Protein AF-A0AA42DK74-F1 (afdb_monomer)

InterPro domains:
  IPR004089 Methyl-accepting chemotaxis protein (MCP) signalling domain [PF00015] (155-282)
  IPR004089 Methyl-accepting chemotaxis protein (MCP) signalling domain [PS50111] (66-302)
  IPR004089 Methyl-accepting chemotaxis protein (MCP) signalling domain [SM00283] (76-347)
  IPR004090 Chemotaxis methyl-accepting receptor [PR00260] (174-201)
  IPR004090 Chemotaxis methyl-accepting receptor [PR00260] (203-232)

Mean predicted aligned error: 13.77 Å

Organism: NCBI:txid3018743

Nearest PDB structures (foldseek):
  3ja6-assembly1_I  TM=7.693E-01  e=5.655E-10  Escherichia coli
  3zx6-assembly1_A  TM=5.497E-01  e=1.677E-07  Archaeoglobus fulgidus DSM 4304
  3zx6-assembly1_B  TM=5.515E-01  e=3.569E-07  Archaeoglobus fulgidus DSM 4304
  8c5v-assembly1_I  TM=4.473E-01  e=2.856E-05  Escherichia coli
  5xg2-assembly1_A  TM=4.839E-01  e=1.869E-03  Pyrococcus yayanosii CH1

pLDDT: mean 86.92, std 12.54, range [35.31, 97.0]

Foldseek 3Di:
DVPVVVVVVLVVCVVVVVPVVSVVVVVVVVVVVCVDPVNVVVVVVVVVVVVVLVVLVVVLVVLVVVLVVLVVVLVVLVVVLVVLVVVLVVLVVVLVVLVVVLVVLVVVLVVLVVVLVVLVVVLVVLVVVLVVVVVVLVVVVVVLVVLLVVLVVLLVVLVVVLVVLVVVLVVLVVVLVVLVVQLVVLVVQLVVLVVVPPVSVVSNVVSVVSNVVSVVSNVVSVVVVVVSVVSNVVSVVSNVVSVVVNVVSVVVVVVSVVVVVVSVVSVVVSVVSVVVSVVVVVVSVVSVVVSVVSVVVSVVSVVVSVVSVVVSVVSVVVSVVSVVVSVVSVVVSVVSVVVVVVVVVVVVVVVVVD

Secondary structure (DSSP, 8-state):
-HHHHHHHHHHHHHHTT-HHHHHHHHHHHHHHHHTSHHHHHHHHHHHHHHHHHHHHHHHHHHHHHHHHHHHHHHHHHHHHHHHHHHHHHHHHHHHHHHHHHHHHHHHHHHHHHHHHHHHHHHHHHHHHHHHHHHHHHHHHHHHHHHHHHHHHHHHHHHHHHHHHHHHHHHHHHHHHHHHHHHHHHHHHHHHHHHHTGGGGHHHHHHHHHHHHHHHHHHHHHHHHHHHHHHHHHHHHHHHHHHHHHHHHHHHHHHHHHHHHHHHHHHHHHHHHHHHHHHHHHHHHHHHHHHHHHHHHHHHHHHHHHHHHHHHHHHHHHHHHHHHHHHHHHHHHHHHHHHHHHHHHHHHHHHHH--

Structure (mmCIF, N/CA/C/O backbone):
data_AF-A0AA42DK74-F1
#
_entry.id   AF-A0AA42DK74-F1
#
loop_
_atom_site.group_PDB
_atom_site.id
_atom_site.type_symbol
_atom_site.label_atom_id
_atom_site.label_alt_id
_atom_site.label_comp_id
_atom_site.label_asym_id
_atom_site.label_entity_id
_atom_site.label_seq_id
_atom_site.pdbx_PDB_ins_code
_atom_site.Cartn_x
_atom_site.Cartn_y
_atom_site.Cartn_z
_atom_site.occupancy
_atom_site.B_iso_or_equiv
_atom_site.auth_seq_id
_atom_site.auth_comp_id
_atom_site.auth_asym_id
_atom_site.auth_atom_id
_atom_site.pdbx_PDB_model_num
ATOM 1 N N . MET A 1 1 ? 92.065 -1.470 -96.047 1.00 44.97 1 MET A N 1
ATOM 2 C CA . MET A 1 1 ? 92.710 -1.805 -97.341 1.00 44.97 1 MET A CA 1
ATOM 3 C C . MET A 1 1 ? 91.750 -1.861 -98.539 1.00 44.97 1 MET A C 1
ATOM 5 O O . MET A 1 1 ? 92.234 -1.744 -99.653 1.00 44.97 1 MET A O 1
ATOM 9 N N . PHE A 1 2 ? 90.422 -1.939 -98.350 1.00 40.66 2 PHE A N 1
ATOM 10 C CA . PHE A 1 2 ? 89.433 -1.972 -99.447 1.00 40.66 2 PHE A CA 1
ATOM 11 C C . PHE A 1 2 ? 89.139 -0.615 -100.138 1.00 40.66 2 PHE A C 1
ATOM 13 O O . PHE A 1 2 ? 88.798 -0.609 -101.313 1.00 40.66 2 PHE A O 1
ATOM 20 N N . ARG A 1 3 ? 89.325 0.545 -99.482 1.00 43.19 3 ARG A N 1
ATOM 21 C CA . ARG A 1 3 ? 89.060 1.868 -100.106 1.00 43.19 3 ARG A CA 1
ATOM 22 C C . ARG A 1 3 ? 90.020 2.219 -101.255 1.00 43.19 3 ARG A C 1
ATOM 24 O O . ARG A 1 3 ? 89.571 2.488 -102.357 1.00 43.19 3 ARG A O 1
ATOM 31 N N . LYS A 1 4 ? 91.338 2.078 -101.050 1.00 50.59 4 LYS A N 1
ATOM 32 C CA . LYS A 1 4 ? 92.351 2.484 -102.048 1.00 50.59 4 LYS A CA 1
ATOM 33 C C . LYS A 1 4 ? 92.317 1.700 -103.368 1.00 50.59 4 LYS A C 1
ATOM 35 O O . LYS A 1 4 ? 92.710 2.254 -104.382 1.00 50.59 4 LYS A O 1
ATOM 40 N N . LYS A 1 5 ? 91.882 0.432 -103.375 1.00 52.25 5 LYS A N 1
ATOM 41 C CA . LYS A 1 5 ? 91.759 -0.350 -104.622 1.00 52.25 5 LYS A CA 1
ATOM 42 C C . LYS A 1 5 ? 90.554 0.110 -105.450 1.00 52.25 5 LYS A C 1
ATOM 44 O O . LYS A 1 5 ? 90.677 0.288 -106.653 1.00 52.25 5 LYS A O 1
ATOM 49 N N . THR A 1 6 ? 89.446 0.393 -104.769 1.00 55.34 6 THR A N 1
ATOM 50 C CA . THR A 1 6 ? 88.195 0.860 -105.380 1.00 55.34 6 THR A CA 1
ATOM 51 C C . THR A 1 6 ? 88.341 2.265 -105.971 1.00 55.34 6 THR A C 1
ATOM 53 O O . THR A 1 6 ? 87.884 2.506 -107.081 1.00 55.34 6 THR A O 1
ATOM 56 N N . ASP A 1 7 ? 89.049 3.168 -105.283 1.00 55.94 7 ASP A N 1
ATOM 57 C CA . ASP A 1 7 ? 89.249 4.547 -105.755 1.00 55.94 7 ASP A CA 1
ATOM 58 C C . ASP A 1 7 ? 90.153 4.619 -107.005 1.00 55.94 7 ASP A C 1
ATOM 60 O O . ASP A 1 7 ? 89.942 5.456 -107.880 1.00 55.94 7 ASP A O 1
ATOM 64 N N . VAL A 1 8 ? 91.143 3.724 -107.129 1.00 59.38 8 VAL A N 1
ATOM 65 C CA . VAL A 1 8 ? 92.059 3.674 -108.289 1.00 59.38 8 VAL A CA 1
ATOM 66 C C . VAL A 1 8 ? 91.370 3.104 -109.532 1.00 59.38 8 VAL A C 1
ATOM 68 O O . VAL A 1 8 ? 91.584 3.599 -110.635 1.00 59.38 8 VAL A O 1
ATOM 71 N N . GLU A 1 9 ? 90.518 2.097 -109.364 1.00 60.12 9 GLU A N 1
ATOM 72 C CA . GLU A 1 9 ? 89.739 1.490 -110.451 1.00 60.12 9 GLU A CA 1
ATOM 73 C C . GLU A 1 9 ? 88.636 2.444 -110.949 1.00 60.12 9 GLU A C 1
ATOM 75 O O . GLU A 1 9 ? 88.413 2.581 -112.151 1.00 60.12 9 GLU A O 1
ATOM 80 N N . MET A 1 10 ? 88.050 3.213 -110.025 1.00 57.62 10 MET A N 1
ATOM 81 C CA . MET A 1 10 ? 87.086 4.280 -110.298 1.00 57.62 10 MET A CA 1
ATOM 82 C C . MET A 1 10 ? 87.718 5.468 -111.050 1.00 57.62 10 MET A C 1
ATOM 84 O O . MET A 1 10 ? 87.148 5.955 -112.024 1.00 57.62 10 MET A O 1
ATOM 88 N N . MET A 1 11 ? 88.930 5.888 -110.665 1.00 59.31 11 MET A N 1
ATOM 89 C CA . MET A 1 11 ? 89.706 6.920 -111.374 1.00 59.31 11 MET A CA 1
ATOM 90 C C . MET A 1 11 ? 90.127 6.484 -112.788 1.00 59.31 11 MET A C 1
ATOM 92 O O . MET A 1 11 ? 90.174 7.313 -113.695 1.00 59.31 11 MET A O 1
ATOM 96 N N . LYS A 1 12 ? 90.419 5.193 -112.997 1.00 60.94 12 LYS A N 1
ATOM 97 C CA . LYS A 1 12 ? 90.856 4.664 -114.298 1.00 60.94 12 LYS A CA 1
ATOM 98 C C . LYS A 1 12 ? 89.716 4.631 -115.328 1.00 60.94 12 LYS A C 1
ATOM 100 O O . LYS A 1 12 ? 89.907 5.110 -116.441 1.00 60.94 12 LYS A O 1
ATOM 105 N N . LYS A 1 13 ? 88.514 4.195 -114.927 1.00 55.84 13 LYS A N 1
ATOM 106 C CA . LYS A 1 13 ? 87.296 4.256 -115.765 1.00 55.84 13 LYS A CA 1
ATOM 107 C C . LYS A 1 13 ? 86.881 5.699 -116.115 1.00 55.84 13 LYS A C 1
ATOM 109 O O . LYS A 1 13 ? 86.394 5.958 -117.211 1.00 55.84 13 LYS A O 1
ATOM 114 N N . LEU A 1 14 ? 87.136 6.664 -115.222 1.00 57.38 14 LEU A N 1
ATOM 115 C CA . LEU A 1 14 ? 86.927 8.101 -115.472 1.00 57.38 14 LEU A CA 1
ATOM 116 C C . LEU A 1 14 ? 87.871 8.667 -116.553 1.00 57.38 14 LEU A C 1
ATOM 118 O O . LEU A 1 14 ? 87.465 9.539 -117.318 1.00 57.38 14 LEU A O 1
ATOM 122 N N . ALA A 1 15 ? 89.111 8.168 -116.632 1.00 56.47 15 ALA A N 1
ATOM 123 C CA . ALA A 1 15 ? 90.112 8.601 -117.612 1.00 56.47 15 ALA A CA 1
ATOM 124 C C . ALA A 1 15 ? 89.918 7.981 -119.013 1.00 56.47 15 ALA A C 1
ATOM 126 O O . ALA A 1 15 ? 90.314 8.588 -120.004 1.00 56.47 15 ALA A O 1
ATOM 127 N N . GLU A 1 16 ? 89.286 6.806 -119.107 1.00 56.44 16 GLU A N 1
ATOM 128 C CA . GLU A 1 16 ? 89.006 6.094 -120.369 1.00 56.44 16 GLU A CA 1
ATOM 129 C C . GLU A 1 16 ? 87.673 6.521 -121.028 1.00 56.44 16 GLU A C 1
ATOM 131 O O . GLU A 1 16 ? 87.242 5.931 -122.016 1.00 56.44 16 GLU A O 1
ATOM 136 N N . GLY A 1 17 ? 87.018 7.574 -120.519 1.00 57.22 17 GLY A N 1
ATOM 137 C C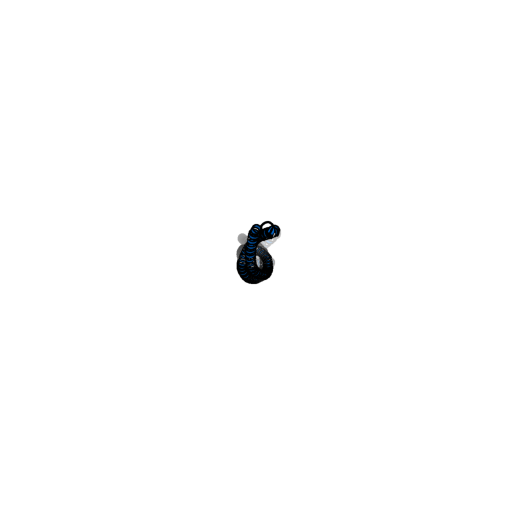A . GLY A 1 17 ? 85.763 8.104 -121.071 1.00 57.22 17 GLY A CA 1
ATOM 138 C C . GLY A 1 17 ? 84.510 7.307 -120.687 1.00 57.22 17 GLY A C 1
ATOM 139 O O . GLY A 1 17 ? 83.416 7.653 -121.122 1.00 57.22 17 GLY A O 1
ATOM 140 N N . GLN A 1 18 ? 84.634 6.296 -119.820 1.00 63.81 18 GLN A N 1
ATOM 141 C CA . GLN A 1 18 ? 83.539 5.442 -119.338 1.00 63.81 18 GLN A CA 1
ATOM 142 C C . GLN A 1 18 ? 82.755 6.089 -118.181 1.00 63.81 18 GLN A C 1
ATOM 144 O O . GLN A 1 18 ? 82.373 5.432 -117.210 1.00 63.81 18 GLN A O 1
ATOM 149 N N . LEU A 1 19 ? 82.525 7.404 -118.256 1.00 62.53 19 LEU A N 1
ATOM 150 C CA . LEU A 1 19 ? 81.810 8.148 -117.216 1.00 62.53 19 LEU A CA 1
ATOM 151 C C . LEU A 1 19 ? 80.372 7.630 -117.057 1.00 62.53 19 LEU A C 1
ATOM 153 O O . LEU A 1 19 ? 79.891 7.503 -115.935 1.00 62.53 19 LEU A O 1
ATOM 157 N N . GLU A 1 20 ? 79.714 7.280 -118.163 1.00 65.94 20 GLU A N 1
ATOM 158 C CA . GLU A 1 20 ? 78.365 6.703 -118.155 1.00 65.94 20 GLU A CA 1
ATOM 159 C C . GLU A 1 20 ? 78.330 5.330 -117.477 1.00 65.94 20 GLU A C 1
ATOM 161 O O . GLU A 1 20 ? 77.455 5.090 -116.652 1.00 65.94 20 GLU A O 1
ATOM 166 N N . GLU A 1 21 ? 79.321 4.472 -117.722 1.00 66.62 21 GLU A N 1
ATOM 167 C CA . GLU A 1 21 ? 79.403 3.131 -117.128 1.00 66.62 21 GLU A CA 1
ATOM 168 C C . GLU A 1 21 ? 79.680 3.193 -115.616 1.00 66.62 21 GLU A C 1
ATOM 170 O O . GLU A 1 21 ? 79.105 2.440 -114.831 1.00 66.62 21 GLU A O 1
ATOM 175 N N . LEU A 1 22 ? 80.501 4.153 -115.176 1.00 67.25 22 LEU A N 1
ATOM 176 C CA . LEU A 1 22 ? 80.778 4.388 -113.759 1.00 67.25 22 LEU A CA 1
ATOM 177 C C . LEU A 1 22 ? 79.590 5.038 -113.027 1.00 67.25 22 LEU A C 1
ATOM 179 O O . LEU A 1 22 ? 79.312 4.703 -111.873 1.00 67.25 22 LEU A O 1
ATOM 183 N N . ILE A 1 23 ? 78.874 5.955 -113.689 1.00 67.50 23 ILE A N 1
ATOM 184 C CA . ILE A 1 23 ? 77.609 6.508 -113.185 1.00 67.50 23 ILE A CA 1
ATOM 185 C C . ILE A 1 23 ? 76.576 5.388 -113.061 1.00 67.50 23 ILE A C 1
ATOM 187 O O . ILE A 1 23 ? 75.880 5.333 -112.050 1.00 67.50 23 ILE A O 1
ATOM 191 N N . GLN A 1 24 ? 76.514 4.477 -114.031 1.00 69.75 24 GLN A N 1
ATOM 192 C CA . GLN A 1 24 ? 75.595 3.346 -114.031 1.00 69.75 24 GLN A CA 1
ATOM 193 C C . GLN A 1 24 ? 75.934 2.336 -112.925 1.00 69.75 24 GLN A C 1
ATOM 195 O O . GLN A 1 24 ? 75.041 1.973 -112.167 1.00 69.75 24 GLN A O 1
ATOM 200 N N . GLU A 1 25 ? 77.209 1.990 -112.709 1.00 68.62 25 GLU A N 1
ATOM 201 C CA . GLU A 1 25 ? 77.644 1.159 -111.570 1.00 68.62 25 GLU A CA 1
ATOM 202 C C . GLU A 1 25 ? 77.371 1.833 -110.215 1.00 68.62 25 GLU A C 1
ATOM 204 O O . GLU A 1 25 ? 76.935 1.181 -109.266 1.00 68.62 25 GLU A O 1
ATOM 209 N N . LEU A 1 26 ? 77.603 3.144 -110.087 1.00 65.62 26 LEU A N 1
ATOM 210 C CA . LEU A 1 26 ? 77.278 3.886 -108.865 1.00 65.62 26 LEU A CA 1
ATOM 211 C C . LEU A 1 26 ? 75.765 3.974 -108.637 1.00 65.62 26 LEU A C 1
ATOM 213 O O . LEU A 1 26 ? 75.321 3.876 -107.491 1.00 65.62 26 LEU A O 1
ATOM 217 N N . GLN A 1 27 ? 74.972 4.134 -109.696 1.00 65.56 27 GLN A N 1
ATOM 218 C CA . GLN A 1 27 ? 73.511 4.113 -109.640 1.00 65.56 27 GLN A CA 1
ATOM 219 C C . GLN A 1 27 ? 72.984 2.720 -109.292 1.00 65.56 27 GLN A C 1
ATOM 221 O O . GLN A 1 27 ? 72.086 2.623 -108.458 1.00 65.56 27 GLN A O 1
ATOM 226 N N . GLU A 1 28 ? 73.569 1.652 -109.835 1.00 66.12 28 GLU A N 1
ATOM 227 C CA . GLU A 1 28 ? 73.247 0.263 -109.501 1.00 66.12 28 GLU A CA 1
ATOM 228 C C . GLU A 1 28 ? 73.635 -0.078 -108.068 1.00 66.12 28 GLU A C 1
ATOM 230 O O . GLU A 1 28 ? 72.833 -0.664 -107.347 1.00 66.12 28 GLU A O 1
ATOM 235 N N . LYS A 1 29 ? 74.813 0.349 -107.606 1.00 65.75 29 LYS A N 1
ATOM 236 C CA . LYS A 1 29 ? 75.275 0.124 -106.232 1.00 65.75 29 LYS A CA 1
ATOM 237 C C . LYS A 1 29 ? 74.463 0.932 -105.226 1.00 65.75 29 LYS A C 1
ATOM 239 O O . LYS A 1 29 ? 74.121 0.410 -104.172 1.00 65.75 29 LYS A O 1
ATOM 244 N N . LYS A 1 30 ? 74.086 2.171 -105.564 1.00 63.69 30 LYS A N 1
ATOM 245 C CA . LYS A 1 30 ? 73.114 2.976 -104.810 1.00 63.69 30 LYS A CA 1
ATOM 246 C C . LYS A 1 30 ? 71.745 2.291 -104.787 1.00 63.69 30 LYS A C 1
ATOM 248 O O . LYS A 1 30 ? 71.157 2.189 -103.720 1.00 63.69 30 LYS A O 1
ATOM 253 N N . SER A 1 31 ? 71.272 1.776 -105.922 1.00 61.88 31 SER A N 1
ATOM 254 C CA . SER A 1 31 ? 70.032 0.994 -106.053 1.00 61.88 31 SER A CA 1
ATOM 255 C C . SER A 1 31 ? 70.063 -0.289 -105.213 1.00 61.88 31 SER A C 1
ATOM 257 O O . SER A 1 31 ? 69.099 -0.570 -104.513 1.00 61.88 31 SER A O 1
ATOM 259 N N . MET A 1 32 ? 71.173 -1.033 -105.211 1.00 63.94 32 MET A N 1
ATOM 260 C CA . MET A 1 32 ? 71.375 -2.224 -104.381 1.00 63.94 32 MET A CA 1
ATOM 261 C C . MET A 1 32 ? 71.452 -1.884 -102.894 1.00 63.94 32 MET A C 1
ATOM 263 O O . MET A 1 32 ? 70.893 -2.617 -102.092 1.00 63.94 32 MET A O 1
ATOM 267 N N . LEU A 1 33 ? 72.098 -0.774 -102.517 1.00 60.69 33 LEU A N 1
ATOM 268 C CA . LEU A 1 33 ? 72.123 -0.310 -101.127 1.00 60.69 33 LEU A CA 1
ATOM 269 C C . LEU A 1 33 ? 70.726 0.123 -100.660 1.00 60.69 33 LEU A C 1
ATOM 271 O O . LEU A 1 33 ? 70.345 -0.151 -99.535 1.00 60.69 33 LEU A O 1
ATOM 275 N N . LEU A 1 34 ? 69.952 0.779 -101.529 1.00 59.56 34 LEU A N 1
ATOM 276 C CA . LEU A 1 34 ? 68.556 1.153 -101.271 1.00 59.56 34 LEU A CA 1
ATOM 277 C C . LEU A 1 34 ? 67.606 -0.055 -101.224 1.00 59.56 34 LEU A C 1
ATOM 279 O O . LEU A 1 34 ? 66.545 0.056 -100.622 1.00 59.56 34 LEU A O 1
ATOM 283 N N . LYS A 1 35 ? 67.988 -1.180 -101.842 1.00 60.47 35 LYS A N 1
ATOM 284 C CA . LYS A 1 35 ? 67.276 -2.468 -101.829 1.00 60.47 35 LYS A CA 1
ATOM 285 C C . LYS A 1 35 ? 67.878 -3.483 -100.848 1.00 60.47 35 LYS A C 1
ATOM 287 O O . LYS A 1 35 ? 67.484 -4.646 -100.883 1.00 60.47 35 LYS A O 1
ATOM 292 N N . SER A 1 36 ? 68.866 -3.107 -100.029 1.00 61.91 36 SER A N 1
ATOM 293 C CA . SER A 1 36 ? 69.424 -4.048 -99.060 1.00 61.91 36 SER A CA 1
ATOM 294 C C . SER A 1 36 ? 68.401 -4.297 -97.959 1.00 61.91 36 SER A C 1
ATOM 296 O O . SER A 1 36 ? 67.743 -3.365 -97.499 1.00 61.91 36 SER A O 1
ATOM 298 N N . GLU A 1 37 ? 68.301 -5.549 -97.520 1.00 65.44 37 GLU A N 1
ATOM 299 C CA . GLU A 1 37 ? 67.405 -6.008 -96.446 1.00 65.44 37 GLU A CA 1
ATOM 300 C C . GLU A 1 37 ? 67.482 -5.088 -95.210 1.00 65.44 37 GLU A C 1
ATOM 302 O O . GLU A 1 37 ? 66.470 -4.674 -94.653 1.00 65.44 37 GLU A O 1
ATOM 307 N N . THR A 1 38 ? 68.685 -4.598 -94.899 1.00 65.31 38 THR A N 1
ATOM 308 C CA . THR A 1 38 ? 68.943 -3.636 -93.820 1.00 65.31 38 THR A CA 1
ATOM 309 C C . THR A 1 38 ? 68.274 -2.262 -93.991 1.00 65.31 38 THR A C 1
ATOM 311 O O . THR A 1 38 ? 67.934 -1.629 -92.995 1.00 65.31 38 THR A O 1
ATOM 314 N N . VAL A 1 39 ? 68.073 -1.750 -95.212 1.00 71.50 39 VAL A N 1
ATOM 315 C CA . VAL A 1 39 ? 67.404 -0.453 -95.445 1.00 71.50 39 VAL A CA 1
ATOM 316 C C . VAL A 1 39 ? 65.884 -0.595 -95.377 1.00 71.50 39 VAL A C 1
ATOM 318 O O . VAL A 1 39 ? 65.222 0.291 -94.829 1.00 71.50 39 VAL A O 1
ATOM 321 N N . GLU A 1 40 ? 65.326 -1.706 -95.862 1.00 71.12 40 GLU A N 1
ATOM 322 C CA . GLU A 1 40 ? 63.900 -2.018 -95.693 1.00 71.12 40 GLU A CA 1
ATOM 323 C C . GLU A 1 40 ? 63.540 -2.240 -94.215 1.00 71.12 40 GLU A C 1
ATOM 325 O O . GLU A 1 40 ? 62.531 -1.707 -93.744 1.00 71.12 40 GLU A O 1
ATOM 330 N N . GLU A 1 41 ? 64.401 -2.915 -93.447 1.00 73.38 41 GLU A N 1
ATOM 331 C CA . GLU A 1 41 ? 64.285 -3.032 -91.987 1.00 73.38 41 GLU A CA 1
ATOM 332 C C . GLU A 1 41 ? 64.344 -1.667 -91.284 1.00 73.38 41 GLU A C 1
ATOM 334 O O . GLU A 1 41 ? 63.535 -1.388 -90.402 1.00 73.38 41 GLU A O 1
ATOM 339 N N . ILE A 1 42 ? 65.237 -0.760 -91.695 1.00 73.69 42 ILE A N 1
ATOM 340 C CA . ILE A 1 42 ? 65.307 0.597 -91.123 1.00 73.69 42 ILE A CA 1
ATOM 341 C C . ILE A 1 42 ? 64.050 1.415 -91.456 1.00 73.69 42 ILE A C 1
ATOM 343 O O . ILE A 1 42 ? 63.566 2.179 -90.617 1.00 73.69 42 ILE A O 1
ATOM 347 N N . LEU A 1 43 ? 63.507 1.289 -92.670 1.00 72.19 43 LEU A N 1
ATOM 348 C CA . LEU A 1 43 ? 62.288 1.995 -93.077 1.00 72.19 43 LEU A CA 1
ATOM 349 C C . LEU A 1 43 ? 61.042 1.452 -92.366 1.00 72.19 43 LEU A C 1
ATOM 351 O O . LEU A 1 43 ? 60.193 2.250 -91.957 1.00 72.19 43 LEU A O 1
ATOM 355 N N . SER A 1 44 ? 60.944 0.134 -92.177 1.00 77.00 44 SER A N 1
ATOM 356 C CA . SER A 1 44 ? 59.858 -0.485 -91.411 1.00 77.00 44 SER A CA 1
ATOM 357 C C . SER A 1 44 ? 59.954 -0.134 -89.924 1.00 77.00 44 SER A C 1
ATOM 359 O O . SER A 1 44 ? 58.960 0.305 -89.344 1.00 77.00 44 SER A O 1
ATOM 361 N N . LEU A 1 45 ? 61.156 -0.174 -89.338 1.00 78.88 45 LEU A N 1
ATOM 362 C CA . LEU A 1 45 ? 61.418 0.266 -87.966 1.00 78.88 45 LEU A CA 1
ATOM 363 C C . LEU A 1 45 ? 61.058 1.743 -87.779 1.00 78.88 45 LEU A C 1
ATOM 365 O O . LEU A 1 45 ? 60.399 2.113 -86.814 1.00 78.88 45 LEU A O 1
ATOM 369 N N . LYS A 1 46 ? 61.424 2.602 -88.734 1.00 76.06 46 LYS A N 1
ATOM 370 C CA . LYS A 1 46 ? 61.049 4.020 -88.736 1.00 76.06 46 LYS A CA 1
ATOM 371 C C . LYS A 1 46 ? 59.530 4.196 -88.743 1.00 76.06 46 LYS A C 1
ATOM 373 O O . LYS A 1 46 ? 59.028 5.018 -87.981 1.00 76.06 46 LYS A O 1
ATOM 378 N N . LYS A 1 47 ? 58.802 3.455 -89.587 1.00 77.75 47 LYS A N 1
ATOM 379 C CA . LYS A 1 47 ? 57.333 3.500 -89.635 1.00 77.75 47 LYS A CA 1
ATOM 380 C C . LYS A 1 47 ? 56.724 3.079 -88.292 1.00 77.75 47 LYS A C 1
ATOM 382 O O . LYS A 1 47 ? 55.915 3.827 -87.753 1.00 77.75 47 LYS A O 1
ATOM 387 N N . ALA A 1 48 ? 57.192 1.969 -87.722 1.00 79.25 48 ALA A N 1
ATOM 388 C CA . ALA A 1 48 ? 56.761 1.488 -86.410 1.00 79.25 48 ALA A CA 1
ATOM 389 C C . ALA A 1 48 ? 57.055 2.501 -85.287 1.00 79.25 48 ALA A C 1
ATOM 391 O O . ALA A 1 48 ? 56.225 2.706 -84.408 1.00 79.25 48 ALA A O 1
ATOM 392 N N . VAL A 1 49 ? 58.198 3.196 -85.337 1.00 77.88 49 VAL A N 1
ATOM 393 C CA . VAL A 1 49 ? 58.526 4.275 -84.391 1.00 77.88 49 VAL A CA 1
ATOM 394 C C . VAL A 1 49 ? 57.575 5.463 -84.548 1.00 77.88 49 VAL A C 1
ATOM 396 O O . VAL A 1 49 ? 57.136 6.004 -83.541 1.00 77.88 49 VAL A O 1
ATOM 399 N N . TYR A 1 50 ? 57.219 5.876 -85.769 1.00 72.19 50 TYR A N 1
ATOM 400 C CA . TYR A 1 50 ? 56.245 6.961 -85.959 1.00 72.19 50 TYR A CA 1
ATOM 401 C C . TYR A 1 50 ? 54.853 6.592 -85.440 1.00 72.19 50 TYR A C 1
ATOM 403 O O . TYR A 1 50 ? 54.246 7.405 -84.749 1.00 72.19 50 TYR A O 1
ATOM 411 N N . GLU A 1 51 ? 54.383 5.375 -85.715 1.00 79.25 51 GLU A N 1
ATOM 412 C CA . GLU A 1 51 ? 53.115 4.864 -85.177 1.00 79.25 51 GLU A CA 1
ATOM 413 C C . GLU A 1 51 ? 53.153 4.784 -83.639 1.00 79.25 51 GLU A C 1
ATOM 415 O O . GLU A 1 51 ? 52.208 5.201 -82.973 1.00 79.25 51 GLU A O 1
ATOM 420 N N . ALA A 1 52 ? 54.268 4.341 -83.048 1.00 77.56 52 ALA A N 1
ATOM 421 C CA . ALA A 1 52 ? 54.446 4.313 -81.596 1.00 77.56 52 ALA A CA 1
ATOM 422 C C . ALA A 1 52 ? 54.455 5.719 -80.966 1.00 77.56 52 ALA A C 1
ATOM 424 O O . ALA A 1 52 ? 53.915 5.909 -79.877 1.00 77.56 52 ALA A O 1
ATOM 425 N N . VAL A 1 53 ? 55.044 6.712 -81.641 1.00 77.69 53 VAL A N 1
ATOM 426 C CA . VAL A 1 53 ? 55.053 8.113 -81.185 1.00 77.69 53 VAL A CA 1
ATOM 427 C C . VAL A 1 53 ? 53.652 8.720 -81.213 1.00 77.69 53 VAL A C 1
ATOM 429 O O . VAL A 1 53 ? 53.288 9.411 -80.263 1.00 77.69 53 VAL A O 1
ATOM 432 N N . ASP A 1 54 ? 52.880 8.458 -82.268 1.00 78.56 54 ASP A N 1
ATOM 433 C CA . ASP A 1 54 ? 51.510 8.961 -82.412 1.00 78.56 54 ASP A CA 1
ATOM 434 C C . ASP A 1 54 ? 50.575 8.323 -81.371 1.00 78.56 54 ASP A C 1
ATOM 436 O O . ASP A 1 54 ? 49.920 9.026 -80.598 1.00 78.56 54 ASP A O 1
ATOM 440 N N . ASN A 1 55 ? 50.641 6.993 -81.223 1.00 82.56 55 ASN A N 1
ATOM 441 C CA . ASN A 1 55 ? 49.898 6.263 -80.192 1.00 82.56 55 ASN A CA 1
ATOM 442 C C . ASN A 1 55 ? 50.225 6.760 -78.776 1.00 82.56 55 ASN A C 1
ATOM 444 O O . ASN A 1 55 ? 49.331 6.887 -77.944 1.00 82.56 55 ASN A O 1
ATOM 448 N N . ARG A 1 56 ? 51.488 7.096 -78.487 1.00 83.44 56 ARG A N 1
ATOM 449 C CA . ARG A 1 56 ? 51.895 7.616 -77.174 1.00 83.44 56 ARG A CA 1
ATOM 450 C C . ARG A 1 56 ? 51.210 8.938 -76.822 1.00 83.44 56 ARG A C 1
ATOM 452 O O . ARG A 1 56 ? 50.893 9.143 -75.656 1.00 83.44 56 ARG A O 1
ATOM 459 N N . VAL A 1 57 ? 50.995 9.837 -77.788 1.00 80.75 57 VAL A N 1
ATOM 460 C CA . VAL A 1 57 ? 50.284 11.107 -77.539 1.00 80.75 57 VAL A CA 1
ATOM 461 C C . VAL A 1 57 ? 48.841 10.831 -77.123 1.00 80.75 57 VAL A C 1
ATOM 463 O O . VAL A 1 57 ? 48.378 11.408 -76.142 1.00 80.75 57 VAL A O 1
ATOM 466 N N . SER A 1 58 ? 48.167 9.904 -77.812 1.00 82.50 58 SER A N 1
ATOM 467 C CA . SER A 1 58 ? 46.811 9.477 -77.446 1.00 82.50 58 SER A CA 1
ATOM 468 C C . SER A 1 58 ? 46.771 8.871 -76.040 1.00 82.50 58 SER A C 1
ATOM 470 O O . SER A 1 58 ? 45.982 9.309 -75.207 1.00 82.50 58 SER A O 1
ATOM 472 N N . VAL A 1 59 ? 47.673 7.928 -75.737 1.00 85.50 59 VAL A N 1
ATOM 473 C CA . VAL A 1 59 ? 47.745 7.284 -74.412 1.00 85.50 59 VAL A CA 1
ATOM 474 C C . VAL A 1 59 ? 48.062 8.302 -73.313 1.00 85.50 59 VAL A C 1
ATOM 476 O O . VAL A 1 59 ? 47.500 8.218 -72.227 1.00 85.50 59 VAL A O 1
ATOM 479 N N . LYS A 1 60 ? 48.923 9.292 -73.575 1.00 84.94 60 LYS A N 1
ATOM 480 C CA . LYS A 1 60 ? 49.235 10.355 -72.611 1.00 84.94 60 LYS A CA 1
ATOM 481 C C . LYS A 1 60 ? 47.996 11.175 -72.243 1.00 84.94 60 LYS A C 1
ATOM 483 O O . LYS A 1 60 ? 47.760 11.395 -71.061 1.00 84.94 60 LYS A O 1
ATOM 488 N N . LEU A 1 61 ? 47.200 11.590 -73.230 1.00 84.38 61 LEU A N 1
ATOM 489 C CA . LEU A 1 61 ? 45.968 12.349 -72.984 1.00 84.38 61 LEU A CA 1
ATOM 490 C C . LEU A 1 61 ? 44.947 11.532 -72.176 1.00 84.38 61 LEU A C 1
ATOM 492 O O . LEU A 1 61 ? 44.312 12.061 -71.265 1.00 84.38 61 LEU A O 1
ATOM 496 N N . GLU A 1 62 ? 44.815 10.236 -72.473 1.00 87.00 62 GLU A N 1
ATOM 497 C CA . GLU A 1 62 ? 43.956 9.327 -71.703 1.00 87.00 62 GLU A CA 1
ATOM 498 C C . GLU A 1 62 ? 44.457 9.132 -70.262 1.00 87.00 62 GLU A C 1
ATOM 500 O O . GLU A 1 62 ? 43.653 9.132 -69.329 1.00 87.00 62 GLU A O 1
ATOM 505 N N . LEU A 1 63 ? 45.775 9.015 -70.063 1.00 87.25 63 LEU A N 1
ATOM 506 C CA . LEU A 1 63 ? 46.397 8.898 -68.740 1.00 87.25 63 LEU A CA 1
ATOM 507 C C . LEU A 1 63 ? 46.212 10.162 -67.899 1.00 87.25 63 LEU A C 1
ATOM 509 O O . LEU A 1 63 ? 45.864 10.047 -66.729 1.00 87.25 63 LEU A O 1
ATOM 513 N N . GLU A 1 64 ? 46.404 11.349 -68.476 1.00 86.62 64 GLU A N 1
ATOM 514 C CA . GLU A 1 64 ? 46.198 12.629 -67.782 1.00 86.62 64 GLU A CA 1
ATOM 515 C C . GLU A 1 64 ? 44.736 12.793 -67.339 1.00 86.62 64 GLU A C 1
ATOM 517 O O . GLU A 1 64 ? 44.465 13.187 -66.202 1.00 86.62 64 GLU A O 1
ATOM 522 N N . ALA A 1 65 ? 43.785 12.421 -68.203 1.00 88.00 65 ALA A N 1
ATOM 523 C CA . ALA A 1 65 ? 42.366 12.428 -67.860 1.00 88.00 65 ALA A CA 1
ATOM 524 C C . ALA A 1 65 ? 42.042 11.441 -66.724 1.00 88.00 65 ALA A C 1
ATOM 526 O O . ALA A 1 65 ? 41.279 11.769 -65.811 1.00 88.00 65 ALA A O 1
ATOM 527 N N . LEU A 1 66 ? 42.628 10.239 -66.755 1.00 88.31 66 LEU A N 1
ATOM 528 C CA . LEU A 1 66 ? 42.429 9.224 -65.721 1.00 88.31 66 LEU A CA 1
ATOM 529 C C . LEU A 1 66 ? 43.083 9.618 -64.386 1.00 88.31 66 LEU A C 1
ATOM 531 O O . LEU A 1 66 ? 42.473 9.421 -63.337 1.00 88.31 66 LEU A O 1
ATOM 535 N N . GLU A 1 67 ? 44.276 10.218 -64.416 1.00 87.81 67 GLU A N 1
ATOM 536 C CA . GLU A 1 67 ? 44.981 10.740 -63.239 1.00 87.81 67 GLU A CA 1
ATOM 537 C C . GLU A 1 67 ? 44.159 11.834 -62.548 1.00 87.81 67 GLU A C 1
ATOM 539 O O . GLU A 1 67 ? 43.960 11.788 -61.330 1.00 87.81 67 GLU A O 1
ATOM 544 N N . GLN A 1 68 ? 43.631 12.788 -63.323 1.00 88.56 68 GLN A N 1
ATOM 545 C CA . GLN A 1 68 ? 42.773 13.846 -62.796 1.00 88.56 68 GLN A CA 1
ATOM 546 C C . GLN A 1 68 ? 41.494 13.268 -62.182 1.00 88.56 68 GLN A C 1
ATOM 548 O O . GLN A 1 68 ? 41.094 13.679 -61.090 1.00 88.56 68 GLN A O 1
ATOM 553 N N . LYS A 1 69 ? 40.872 12.297 -62.863 1.00 90.50 69 LYS A N 1
ATOM 554 C CA . LYS A 1 69 ? 39.662 11.634 -62.375 1.00 90.50 69 LYS A CA 1
ATOM 555 C C . LYS A 1 69 ? 39.911 10.906 -61.053 1.00 90.50 69 LYS A C 1
ATOM 557 O O . LYS A 1 69 ? 39.175 11.134 -60.103 1.00 90.50 69 LYS A O 1
ATOM 562 N N . ILE A 1 70 ? 40.977 10.110 -60.956 1.00 90.81 70 ILE A N 1
ATOM 563 C CA . ILE A 1 70 ? 41.340 9.393 -59.722 1.00 90.81 70 ILE A CA 1
ATOM 564 C C . ILE A 1 70 ? 41.656 10.363 -58.587 1.00 90.81 70 ILE A C 1
ATOM 566 O O . ILE A 1 70 ? 41.232 10.131 -57.460 1.00 90.81 70 ILE A O 1
ATOM 570 N N . GLY A 1 71 ? 42.359 11.463 -58.870 1.00 89.19 71 GLY A N 1
ATOM 571 C CA . GLY A 1 71 ? 42.607 12.501 -57.872 1.00 89.19 71 GLY A CA 1
ATOM 572 C C . GLY A 1 71 ? 41.309 13.094 -57.315 1.00 89.19 71 GLY A C 1
ATOM 573 O O . GLY A 1 71 ? 41.167 13.211 -56.100 1.00 89.19 71 GLY A O 1
ATOM 574 N N . SER A 1 72 ? 40.350 13.414 -58.191 1.00 92.12 72 SER A N 1
ATOM 575 C CA . SER A 1 72 ? 39.024 13.904 -57.792 1.00 92.12 72 SER A CA 1
ATOM 576 C C . SER A 1 72 ? 38.274 12.868 -56.951 1.00 92.12 72 SER A C 1
ATOM 578 O O . SER A 1 72 ? 37.885 13.166 -55.821 1.00 92.12 72 SER A O 1
ATOM 580 N N . ASP A 1 73 ? 38.156 11.636 -57.453 1.00 91.81 73 ASP A N 1
ATOM 581 C CA . ASP A 1 73 ? 37.447 10.542 -56.783 1.00 91.81 73 ASP A CA 1
ATOM 582 C C . ASP A 1 73 ? 38.046 10.264 -55.388 1.00 91.81 73 ASP A C 1
ATOM 584 O O . ASP A 1 73 ? 37.314 10.108 -54.412 1.00 91.81 73 ASP A O 1
ATOM 588 N N . LEU A 1 74 ? 39.379 10.281 -55.247 1.00 92.56 74 LEU A N 1
ATOM 589 C CA . LEU A 1 74 ? 40.057 10.117 -53.955 1.00 92.56 74 LEU A CA 1
ATOM 590 C C . LEU A 1 74 ? 39.734 11.236 -52.967 1.00 92.56 74 LEU A C 1
ATOM 592 O O . LEU A 1 74 ? 39.507 10.960 -51.788 1.00 92.56 74 LEU A O 1
ATOM 596 N N . THR A 1 75 ? 39.710 12.493 -53.421 1.00 91.06 75 THR A N 1
ATOM 597 C CA . THR A 1 75 ? 39.360 13.617 -52.540 1.00 91.06 75 THR A CA 1
ATOM 598 C C . THR A 1 75 ? 37.914 13.534 -52.057 1.00 91.06 75 THR A C 1
ATOM 600 O O . THR A 1 75 ? 37.659 13.765 -50.872 1.00 91.06 75 THR A O 1
ATOM 603 N N . GLU A 1 76 ? 36.987 13.132 -52.929 1.00 92.81 76 GLU A N 1
ATOM 604 C CA . GLU A 1 76 ? 35.581 12.927 -52.572 1.00 92.81 76 GLU A CA 1
ATOM 605 C C . GLU A 1 76 ? 35.410 11.763 -51.587 1.00 92.81 76 GLU A C 1
ATOM 607 O O . GLU A 1 76 ? 34.766 11.928 -50.546 1.00 92.81 76 GLU A O 1
ATOM 612 N N . ILE A 1 77 ? 36.039 10.612 -51.855 1.00 92.75 77 ILE A N 1
ATOM 613 C CA . ILE A 1 77 ? 36.002 9.441 -50.965 1.00 92.75 77 ILE A CA 1
ATOM 614 C C . ILE A 1 77 ? 36.589 9.789 -49.592 1.00 92.75 77 ILE A C 1
ATOM 616 O O . ILE A 1 77 ? 36.006 9.430 -48.569 1.00 92.75 77 ILE A O 1
ATOM 620 N N . ASN A 1 78 ? 37.709 10.514 -49.546 1.00 91.81 78 ASN A N 1
ATOM 621 C CA . ASN A 1 78 ? 38.345 10.899 -48.290 1.00 91.81 78 ASN A CA 1
ATOM 622 C C . ASN A 1 78 ? 37.473 11.863 -47.469 1.00 91.81 78 ASN A C 1
ATOM 624 O O . ASN A 1 78 ? 37.344 11.695 -46.258 1.00 91.81 78 ASN A O 1
ATOM 628 N N . SER A 1 79 ? 36.814 12.830 -48.117 1.00 92.81 79 SER A N 1
ATOM 629 C CA . SER A 1 79 ? 35.841 13.696 -47.436 1.00 92.81 79 SER A CA 1
ATOM 630 C C . SER A 1 79 ? 34.668 12.885 -46.879 1.00 92.81 79 SER A C 1
ATOM 632 O O . SER A 1 79 ? 34.299 13.049 -45.718 1.00 92.81 79 SER A O 1
ATOM 634 N N . CYS A 1 80 ? 34.113 11.970 -47.680 1.00 92.19 80 CYS A N 1
ATOM 635 C CA . CYS A 1 80 ? 33.011 11.108 -47.258 1.00 92.19 80 CYS A CA 1
ATOM 636 C C . CYS A 1 80 ? 33.409 10.194 -46.086 1.00 92.19 80 CYS A C 1
ATOM 638 O O . CYS A 1 80 ? 32.607 9.961 -45.182 1.00 92.19 80 CYS A O 1
ATOM 640 N N . MET A 1 81 ? 34.657 9.714 -46.061 1.00 93.31 81 MET A N 1
ATOM 641 C CA . MET A 1 81 ? 35.180 8.928 -44.948 1.00 93.31 81 MET A CA 1
ATOM 642 C C . MET A 1 81 ? 35.196 9.722 -43.647 1.00 93.31 81 MET A C 1
ATOM 644 O O . MET A 1 81 ? 34.733 9.200 -42.636 1.00 93.31 81 MET A O 1
ATOM 648 N N . ILE A 1 82 ? 35.730 10.945 -43.656 1.00 91.56 82 ILE A N 1
ATOM 649 C CA . ILE A 1 82 ? 35.810 11.777 -42.448 1.00 91.56 82 ILE A CA 1
ATOM 650 C C . ILE A 1 82 ? 34.403 11.987 -41.871 1.00 91.56 82 ILE A C 1
ATOM 652 O O . ILE A 1 82 ? 34.184 11.797 -40.671 1.00 91.56 82 ILE A O 1
ATOM 656 N N . ASP A 1 83 ? 33.428 12.283 -42.735 1.00 92.44 83 ASP A N 1
ATOM 657 C CA . ASP A 1 83 ? 32.025 12.428 -42.339 1.00 92.44 83 ASP A CA 1
ATOM 658 C C . ASP A 1 83 ? 31.446 11.125 -41.762 1.00 92.44 83 ASP A C 1
ATOM 660 O O . ASP A 1 83 ? 30.714 11.145 -40.765 1.00 92.44 83 ASP A O 1
ATOM 664 N N . LEU A 1 84 ? 31.764 9.979 -42.374 1.00 91.94 84 LEU A N 1
ATOM 665 C CA . LEU A 1 84 ? 31.304 8.664 -41.927 1.00 91.94 84 LEU A CA 1
ATOM 666 C C . LEU A 1 84 ? 31.918 8.275 -40.576 1.00 91.94 84 LEU A C 1
ATOM 668 O O . LEU A 1 84 ? 31.205 7.765 -39.713 1.00 91.94 84 LEU A O 1
ATOM 672 N N . GLU A 1 85 ? 33.205 8.549 -40.359 1.00 91.50 85 GLU A N 1
ATOM 673 C CA . GLU A 1 85 ? 33.896 8.331 -39.085 1.00 91.50 85 GLU A CA 1
ATOM 674 C C . GLU A 1 85 ? 33.295 9.172 -37.966 1.00 91.50 85 GLU A C 1
ATOM 676 O O . GLU A 1 85 ? 33.012 8.656 -36.881 1.00 91.50 85 GLU A O 1
ATOM 681 N N . GLN A 1 86 ? 33.051 10.455 -38.239 1.00 93.00 86 GLN A N 1
ATOM 682 C CA . GLN A 1 86 ? 32.431 11.353 -37.276 1.00 93.00 86 GLN A CA 1
ATOM 683 C C . GLN A 1 86 ? 31.015 10.885 -36.919 1.00 93.00 86 GLN A C 1
ATOM 685 O O . GLN A 1 86 ? 30.681 10.796 -35.732 1.00 93.00 86 GLN A O 1
ATOM 690 N N . LYS A 1 87 ? 30.195 10.540 -37.922 1.00 91.81 87 LYS A N 1
ATOM 691 C CA . LYS A 1 87 ? 28.838 10.013 -37.703 1.00 91.81 87 LYS A CA 1
ATOM 692 C C . LYS A 1 87 ? 28.861 8.708 -36.918 1.00 91.81 87 LYS A C 1
ATOM 694 O O . LYS A 1 87 ? 28.169 8.614 -35.911 1.00 91.81 87 LYS A O 1
ATOM 699 N N . ASN A 1 88 ? 29.697 7.745 -37.305 1.00 91.12 88 ASN A N 1
ATOM 700 C CA . ASN A 1 88 ? 29.826 6.467 -36.606 1.00 91.12 88 ASN A CA 1
ATOM 701 C C . ASN A 1 88 ? 30.287 6.654 -35.150 1.00 91.12 88 ASN A C 1
ATOM 703 O O . ASN A 1 88 ? 29.755 6.024 -34.239 1.00 91.12 88 ASN A O 1
ATOM 707 N N . GLY A 1 89 ? 31.224 7.576 -34.905 1.00 90.88 89 GLY A N 1
ATOM 708 C CA . GLY A 1 89 ? 31.649 7.947 -33.557 1.00 90.88 89 GLY A CA 1
ATOM 709 C C . GLY A 1 89 ? 30.518 8.532 -32.702 1.00 90.88 89 GLY A C 1
ATOM 710 O O . GLY A 1 89 ? 30.429 8.202 -31.518 1.00 90.88 89 GLY A O 1
ATOM 711 N N . SER A 1 90 ? 29.642 9.364 -33.282 1.00 92.56 90 SER A N 1
ATOM 712 C CA . SER A 1 90 ? 28.432 9.860 -32.602 1.00 92.56 90 SER A CA 1
ATOM 713 C C . SER A 1 90 ? 27.457 8.724 -32.307 1.00 92.56 90 SER A C 1
ATOM 715 O O . SER A 1 90 ? 27.051 8.551 -31.161 1.00 92.56 90 SER A O 1
ATOM 717 N N . THR A 1 91 ? 27.167 7.884 -33.303 1.00 90.12 91 THR A N 1
ATOM 718 C CA . THR A 1 91 ? 26.268 6.734 -33.160 1.00 90.12 91 THR A CA 1
ATOM 719 C C . THR A 1 91 ? 26.741 5.777 -32.062 1.00 90.12 91 THR A C 1
ATOM 721 O O . THR A 1 91 ? 25.947 5.372 -31.222 1.00 90.12 91 THR A O 1
ATOM 724 N N . ILE A 1 92 ? 28.039 5.466 -31.976 1.00 90.44 92 ILE A N 1
ATOM 725 C CA . ILE A 1 92 ? 28.584 4.615 -30.901 1.00 90.44 92 ILE A CA 1
ATOM 726 C C . ILE A 1 92 ?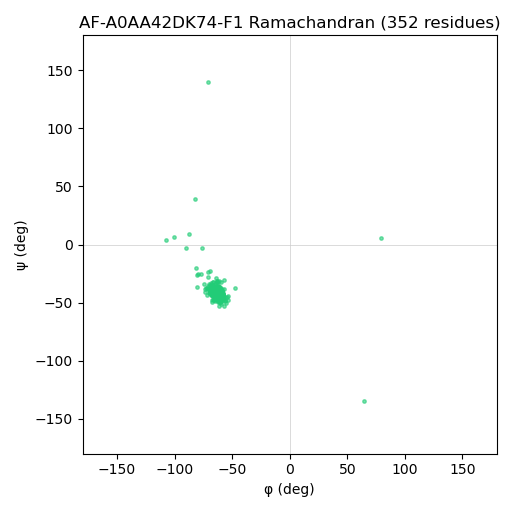 28.388 5.248 -29.515 1.00 90.44 92 ILE A C 1
ATOM 728 O O . ILE A 1 92 ? 28.112 4.534 -28.548 1.00 90.44 92 ILE A O 1
ATOM 732 N N . LYS A 1 93 ? 28.527 6.574 -29.391 1.00 92.06 93 LYS A N 1
ATOM 733 C CA . LYS A 1 93 ? 28.258 7.272 -28.125 1.00 92.06 93 LYS A CA 1
ATOM 734 C C . LYS A 1 93 ? 26.778 7.197 -27.756 1.00 92.06 93 LYS A C 1
ATOM 736 O O . LYS A 1 93 ? 26.479 6.863 -26.615 1.00 92.06 93 LYS A O 1
ATOM 741 N N . GLU A 1 94 ? 25.886 7.439 -28.713 1.00 90.25 94 GLU A N 1
ATOM 742 C CA . GLU A 1 94 ? 24.433 7.345 -28.526 1.00 90.25 94 GLU A CA 1
ATOM 743 C C . GLU A 1 94 ? 24.006 5.936 -28.087 1.00 90.25 94 GLU A C 1
ATOM 745 O O . GLU A 1 94 ? 23.243 5.795 -27.131 1.00 90.25 94 GLU A O 1
ATOM 750 N N . ILE A 1 95 ? 24.574 4.888 -28.698 1.00 90.88 95 ILE A N 1
ATOM 751 C CA . ILE A 1 95 ? 24.348 3.489 -28.298 1.00 90.88 95 ILE A CA 1
ATOM 752 C C . ILE A 1 95 ? 24.745 3.259 -26.840 1.00 90.88 95 ILE A C 1
ATOM 754 O O . ILE A 1 95 ? 23.996 2.624 -26.102 1.00 90.88 95 ILE A O 1
ATOM 758 N N . ARG A 1 96 ? 25.909 3.763 -26.404 1.00 90.31 96 ARG A N 1
ATOM 759 C CA . ARG A 1 96 ? 26.350 3.614 -25.007 1.00 90.31 96 ARG A CA 1
ATOM 760 C C . ARG A 1 96 ? 25.404 4.322 -24.049 1.00 90.31 96 ARG A C 1
ATOM 762 O O . ARG A 1 96 ? 24.945 3.699 -23.104 1.00 90.31 96 ARG A O 1
ATOM 769 N N . THR A 1 97 ? 25.045 5.573 -24.335 1.00 91.31 97 THR A N 1
ATOM 770 C CA . THR A 1 97 ? 24.097 6.312 -23.490 1.00 91.31 97 THR A CA 1
ATOM 771 C C . THR A 1 97 ? 22.728 5.638 -23.430 1.00 91.31 97 THR A C 1
ATOM 773 O O . THR A 1 97 ? 22.104 5.608 -22.374 1.00 91.31 97 THR A O 1
ATOM 776 N N . PHE A 1 98 ? 22.270 5.060 -24.544 1.00 90.69 98 PHE A N 1
ATOM 777 C CA . PHE A 1 98 ? 21.016 4.319 -24.588 1.00 90.69 98 PHE A CA 1
ATOM 778 C C . PHE A 1 98 ? 21.104 3.014 -23.790 1.00 90.69 98 PHE A C 1
ATOM 780 O O . PHE A 1 98 ? 20.184 2.700 -23.043 1.00 90.69 98 PHE A O 1
ATOM 787 N N . LYS A 1 99 ? 22.226 2.290 -23.888 1.00 91.56 99 LYS A N 1
ATOM 788 C CA . LYS A 1 99 ? 22.487 1.084 -23.097 1.00 91.56 99 LYS A CA 1
ATOM 789 C C . LYS A 1 99 ? 22.496 1.378 -21.595 1.00 91.56 99 LYS A C 1
ATOM 791 O O . LYS A 1 99 ? 21.830 0.666 -20.852 1.00 91.56 99 LYS A O 1
ATOM 796 N N . ASP A 1 100 ? 23.196 2.424 -21.164 1.00 91.62 100 ASP A N 1
ATOM 797 C CA . ASP A 1 100 ? 23.254 2.811 -19.750 1.00 91.62 100 ASP A CA 1
ATOM 798 C C . ASP A 1 100 ? 21.850 3.187 -19.231 1.00 91.62 100 ASP A C 1
ATOM 800 O O . ASP A 1 100 ? 21.443 2.775 -18.144 1.00 91.62 100 ASP A O 1
ATOM 804 N N . GLY A 1 101 ? 21.066 3.914 -20.039 1.00 88.75 101 GLY A N 1
ATOM 805 C CA . GLY A 1 101 ? 19.667 4.225 -19.734 1.00 88.75 101 GLY A CA 1
ATOM 806 C C . GLY A 1 101 ? 18.769 2.985 -19.667 1.00 88.75 101 GLY A C 1
ATOM 807 O O . GLY A 1 101 ? 17.929 2.890 -18.776 1.00 88.75 101 GLY A O 1
ATOM 808 N N . TYR A 1 102 ? 18.966 2.020 -20.569 1.00 89.12 102 TYR A N 1
ATOM 809 C CA . TYR A 1 102 ? 18.270 0.731 -20.567 1.00 89.12 102 TYR A CA 1
ATOM 810 C C . TYR A 1 102 ? 18.580 -0.089 -19.304 1.00 89.12 102 TYR A C 1
ATOM 812 O O . TYR A 1 102 ? 17.659 -0.621 -18.688 1.00 89.12 102 TYR A O 1
ATOM 820 N N . GLU A 1 103 ? 19.845 -0.166 -18.883 1.00 91.25 103 GLU A N 1
ATOM 821 C CA . GLU A 1 103 ? 20.236 -0.882 -17.661 1.00 91.25 103 GLU A CA 1
ATOM 822 C C . GLU A 1 103 ? 19.614 -0.243 -16.411 1.00 91.25 103 GLU A C 1
ATOM 824 O O . GLU A 1 103 ? 19.051 -0.951 -15.576 1.00 91.25 103 GLU A O 1
ATOM 829 N N . ALA A 1 104 ? 19.621 1.091 -16.316 1.00 91.75 104 ALA A N 1
ATOM 830 C CA . ALA A 1 104 ? 18.945 1.805 -15.231 1.00 91.75 104 ALA A CA 1
ATOM 831 C C . ALA A 1 104 ? 17.423 1.572 -15.241 1.00 91.75 104 ALA A C 1
ATOM 833 O O . ALA A 1 104 ? 16.804 1.397 -14.193 1.00 91.75 104 ALA A O 1
ATOM 834 N N . PHE A 1 105 ? 16.812 1.544 -16.426 1.00 89.88 105 PHE A N 1
ATOM 835 C CA . PHE A 1 105 ? 15.385 1.276 -16.577 1.00 89.88 105 PHE A CA 1
ATOM 836 C C . PHE A 1 105 ? 15.010 -0.146 -16.138 1.00 89.88 105 PHE A C 1
ATOM 838 O O . PHE A 1 105 ? 13.983 -0.336 -15.491 1.00 89.88 105 PHE A O 1
ATOM 845 N N . LYS A 1 106 ? 15.866 -1.130 -16.428 1.00 91.50 106 LYS A N 1
ATOM 846 C CA . LYS A 1 106 ? 15.701 -2.519 -15.988 1.00 91.50 106 LYS A CA 1
ATOM 847 C C . LYS A 1 106 ? 15.802 -2.675 -14.468 1.00 91.50 106 LYS A C 1
ATOM 849 O O . LYS A 1 106 ? 15.033 -3.443 -13.896 1.00 91.50 106 LYS A O 1
ATOM 854 N N . GLU A 1 107 ? 16.709 -1.952 -13.811 1.00 93.81 107 GLU A N 1
ATOM 855 C CA . GLU A 1 107 ? 16.775 -1.964 -12.341 1.00 93.81 107 GLU A CA 1
ATOM 856 C C . GLU A 1 107 ? 15.534 -1.299 -11.727 1.00 93.81 107 GLU A C 1
ATOM 858 O O . GLU A 1 107 ? 14.938 -1.856 -10.810 1.00 93.81 107 GLU A O 1
ATOM 863 N N . ASN A 1 108 ? 15.063 -0.181 -12.294 1.00 92.19 108 ASN A N 1
ATOM 864 C CA . ASN A 1 108 ? 13.824 0.457 -11.839 1.00 92.19 108 ASN A CA 1
ATOM 865 C C . ASN A 1 108 ? 12.606 -0.480 -11.942 1.00 92.19 108 ASN A C 1
ATOM 867 O O . ASN A 1 108 ? 11.758 -0.474 -11.055 1.00 92.19 108 ASN A O 1
ATOM 871 N N . ASP A 1 109 ? 12.492 -1.281 -13.006 1.00 92.69 109 ASP A N 1
ATOM 872 C CA . ASP A 1 109 ? 11.408 -2.267 -13.147 1.00 92.69 109 ASP A CA 1
ATOM 873 C C . ASP A 1 109 ? 11.434 -3.325 -12.033 1.00 92.69 109 ASP A C 1
ATOM 875 O O . ASP A 1 109 ? 10.399 -3.649 -11.442 1.00 92.69 109 ASP A O 1
ATOM 879 N N . LYS A 1 110 ? 12.629 -3.803 -11.680 1.00 93.62 110 LYS A N 1
ATOM 880 C CA . LYS A 1 110 ? 12.822 -4.713 -10.549 1.00 93.62 110 LYS A CA 1
ATOM 881 C C . LYS A 1 110 ? 12.410 -4.061 -9.224 1.00 93.62 110 LYS A C 1
ATOM 883 O O . LYS A 1 110 ? 11.658 -4.676 -8.468 1.00 93.62 110 LYS A O 1
ATOM 888 N N . ASP A 1 111 ? 12.822 -2.821 -8.972 1.00 95.31 111 ASP A N 1
ATOM 889 C CA . ASP A 1 111 ? 12.441 -2.084 -7.759 1.00 95.31 111 ASP A CA 1
ATOM 890 C C . ASP A 1 111 ? 10.916 -1.901 -7.664 1.00 95.31 111 ASP A C 1
ATOM 892 O O . ASP A 1 111 ? 10.318 -2.085 -6.600 1.00 95.31 111 ASP A O 1
ATOM 896 N N . ILE A 1 112 ? 10.251 -1.590 -8.784 1.00 94.44 112 ILE A N 1
ATOM 897 C CA . ILE A 1 112 ? 8.788 -1.466 -8.831 1.00 94.44 112 ILE A CA 1
ATOM 898 C C . ILE A 1 112 ? 8.122 -2.803 -8.476 1.00 94.44 112 ILE A C 1
ATOM 900 O O . ILE A 1 112 ? 7.152 -2.813 -7.713 1.00 94.44 112 ILE A O 1
ATOM 904 N N . LYS A 1 113 ? 8.637 -3.932 -8.978 1.00 93.94 113 LYS A N 1
ATOM 905 C CA . LYS A 1 113 ? 8.122 -5.272 -8.647 1.00 93.94 113 LYS A CA 1
ATOM 906 C C . LYS A 1 113 ? 8.237 -5.579 -7.152 1.00 93.94 113 LYS A C 1
ATOM 908 O O . LYS A 1 113 ? 7.261 -6.035 -6.557 1.00 93.94 113 LYS A O 1
ATOM 913 N N . GLU A 1 114 ? 9.369 -5.262 -6.524 1.00 96.06 114 GLU A N 1
ATOM 914 C CA . GLU A 1 114 ? 9.557 -5.445 -5.075 1.00 96.06 114 GLU A CA 1
ATOM 915 C C . GLU A 1 114 ? 8.591 -4.571 -4.254 1.00 96.06 114 GLU A C 1
ATOM 917 O O . GLU A 1 114 ? 7.971 -5.031 -3.286 1.00 96.06 114 GLU A O 1
ATOM 922 N N . VAL A 1 115 ? 8.399 -3.311 -4.663 1.00 95.25 115 VAL A N 1
ATOM 923 C CA . VAL A 1 115 ? 7.431 -2.403 -4.029 1.00 95.25 115 VAL A CA 1
ATOM 924 C C . VAL A 1 115 ? 6.002 -2.932 -4.170 1.00 95.25 115 VAL A C 1
ATOM 926 O O . VAL A 1 115 ? 5.243 -2.883 -3.198 1.00 95.25 115 VAL A O 1
ATOM 929 N N . LEU A 1 116 ? 5.631 -3.474 -5.334 1.00 94.81 116 LEU A N 1
ATOM 930 C CA . LEU A 1 116 ? 4.308 -4.060 -5.562 1.00 94.81 116 LEU A CA 1
ATOM 931 C C . LEU A 1 116 ? 4.049 -5.292 -4.694 1.00 94.81 116 LEU A C 1
ATOM 933 O O . LEU A 1 116 ? 2.948 -5.451 -4.156 1.00 94.81 116 LEU A O 1
ATOM 937 N N . GLU A 1 117 ? 5.041 -6.159 -4.526 1.00 94.44 117 GLU A N 1
ATOM 938 C CA . GLU A 1 117 ? 4.919 -7.334 -3.664 1.00 94.44 117 GLU A CA 1
ATOM 939 C C . GLU A 1 117 ? 4.736 -6.920 -2.194 1.00 94.44 117 GLU A C 1
ATOM 941 O O . GLU A 1 117 ? 3.810 -7.379 -1.515 1.00 94.44 117 GLU A O 1
ATOM 946 N N . SER A 1 118 ? 5.539 -5.958 -1.728 1.00 95.69 118 SER A N 1
ATOM 947 C CA . SER A 1 118 ? 5.416 -5.377 -0.386 1.00 95.69 118 SER A CA 1
ATOM 948 C C . SER A 1 118 ? 4.053 -4.712 -0.163 1.00 95.69 118 SER A C 1
ATOM 950 O O . SER A 1 118 ? 3.412 -4.924 0.871 1.00 95.69 118 SER A O 1
ATOM 952 N N . ALA A 1 119 ? 3.573 -3.934 -1.138 1.00 95.19 119 ALA A N 1
ATOM 953 C CA . ALA A 1 119 ? 2.267 -3.286 -1.081 1.00 95.19 119 ALA A CA 1
ATOM 954 C C . ALA A 1 119 ? 1.128 -4.314 -1.032 1.00 95.19 119 ALA A C 1
ATOM 956 O O . ALA A 1 119 ? 0.238 -4.194 -0.191 1.00 95.19 119 ALA A O 1
ATOM 957 N N . SER A 1 120 ? 1.194 -5.367 -1.851 1.00 94.88 120 SER A N 1
ATOM 958 C CA . SER A 1 120 ? 0.204 -6.453 -1.859 1.00 94.88 120 SER A CA 1
ATOM 959 C C . SER A 1 120 ? 0.125 -7.161 -0.504 1.00 94.88 120 SER A C 1
ATOM 961 O O . SER A 1 120 ? -0.964 -7.381 0.026 1.00 94.88 120 SER A O 1
ATOM 963 N N . SER A 1 121 ? 1.278 -7.458 0.103 1.00 96.25 121 SER A N 1
ATOM 964 C CA . SER A 1 121 ? 1.351 -8.061 1.439 1.00 96.25 121 SER A CA 1
ATOM 965 C C . SER A 1 121 ? 0.733 -7.163 2.521 1.00 96.25 121 SER A C 1
ATOM 967 O O . SER A 1 121 ? -0.069 -7.620 3.345 1.00 96.25 121 SER A O 1
ATOM 969 N N . LYS A 1 122 ? 1.028 -5.856 2.485 1.00 95.81 122 LYS A N 1
ATOM 970 C CA . LYS A 1 122 ? 0.444 -4.877 3.415 1.00 95.81 122 LYS A CA 1
ATOM 971 C C . LYS A 1 122 ? -1.070 -4.763 3.263 1.00 95.81 122 LYS A C 1
ATOM 973 O O . LYS A 1 122 ? -1.763 -4.722 4.272 1.00 95.81 122 LYS A O 1
ATOM 978 N N . ILE A 1 123 ? -1.580 -4.756 2.033 1.00 96.25 123 ILE A N 1
ATOM 979 C CA . ILE A 1 123 ? -3.021 -4.717 1.756 1.00 96.25 123 ILE A CA 1
ATOM 980 C C . ILE A 1 123 ? -3.714 -5.954 2.325 1.00 96.25 123 ILE A C 1
ATOM 982 O O . ILE A 1 123 ? -4.727 -5.812 3.002 1.00 96.25 123 ILE A O 1
ATOM 986 N N . ASN A 1 124 ? -3.154 -7.150 2.120 1.00 94.69 124 ASN A N 1
ATOM 987 C CA . ASN A 1 124 ? -3.714 -8.378 2.691 1.00 94.69 124 ASN A CA 1
ATOM 988 C C . ASN A 1 124 ? -3.746 -8.325 4.225 1.00 94.69 124 ASN A C 1
ATOM 990 O O . ASN A 1 124 ? -4.767 -8.633 4.833 1.00 94.69 124 ASN A O 1
ATOM 994 N N . THR A 1 125 ? -2.668 -7.842 4.847 1.00 97.00 125 THR A N 1
ATOM 995 C CA . THR A 1 125 ? -2.619 -7.644 6.306 1.00 97.00 125 THR A CA 1
ATOM 996 C C . THR A 1 125 ? -3.672 -6.630 6.777 1.00 97.00 125 THR A C 1
ATOM 998 O O . THR A 1 125 ? -4.274 -6.809 7.835 1.00 97.00 125 THR A O 1
ATOM 1001 N N . SER A 1 126 ? -3.908 -5.552 6.020 1.00 96.81 126 SER A N 1
ATOM 1002 C CA . SER A 1 126 ? -4.963 -4.579 6.332 1.00 96.81 126 SER A CA 1
ATOM 1003 C C . SER A 1 126 ? -6.352 -5.206 6.233 1.00 96.81 126 SER A C 1
ATOM 1005 O O . SER A 1 126 ? -7.144 -5.020 7.148 1.00 96.81 126 SER A O 1
ATOM 1007 N N . VAL A 1 127 ? -6.621 -6.010 5.196 1.00 96.56 127 VAL A N 1
ATOM 1008 C CA . VAL A 1 127 ? -7.883 -6.763 5.062 1.00 96.56 127 VAL A CA 1
ATOM 1009 C C . VAL A 1 127 ? -8.122 -7.635 6.296 1.00 96.56 127 VAL A C 1
ATOM 1011 O O . VAL A 1 127 ? -9.193 -7.562 6.896 1.00 96.56 127 VAL A O 1
ATOM 1014 N N . GLU A 1 128 ? -7.124 -8.423 6.706 1.00 96.62 128 GLU A N 1
ATOM 1015 C CA . GLU A 1 128 ? -7.219 -9.294 7.885 1.00 96.62 128 GLU A CA 1
ATOM 1016 C C . GLU A 1 128 ? -7.517 -8.499 9.164 1.00 96.62 128 GLU A C 1
ATOM 1018 O O . GLU A 1 128 ? -8.404 -8.869 9.935 1.00 96.62 128 GLU A O 1
ATOM 1023 N N . LYS A 1 129 ? -6.824 -7.373 9.374 1.00 96.12 129 LYS A N 1
ATOM 1024 C CA . LYS A 1 129 ? -7.056 -6.497 10.532 1.00 96.12 129 LYS A CA 1
ATOM 1025 C C . LYS A 1 129 ? -8.447 -5.877 10.527 1.00 96.12 129 LYS A C 1
ATOM 1027 O O . LYS A 1 129 ? -9.069 -5.806 11.581 1.00 96.12 129 LYS A O 1
ATOM 1032 N N . THR A 1 130 ? -8.943 -5.439 9.374 1.00 96.69 130 THR A N 1
ATOM 1033 C CA . THR A 1 130 ? -10.275 -4.836 9.260 1.00 96.69 130 THR A CA 1
ATOM 1034 C C . THR A 1 130 ? -11.373 -5.856 9.563 1.00 96.69 130 THR A C 1
ATOM 1036 O O . THR A 1 130 ? -12.308 -5.534 10.293 1.00 96.69 130 THR A O 1
ATOM 1039 N N . VAL A 1 131 ? -11.234 -7.098 9.083 1.00 95.56 131 VAL A N 1
ATOM 1040 C CA . VAL A 1 131 ? -12.152 -8.199 9.428 1.00 95.56 131 VAL A CA 1
ATOM 1041 C C . VAL A 1 131 ? -12.092 -8.510 10.925 1.00 95.56 131 VAL A C 1
ATOM 1043 O O . VAL A 1 131 ? -13.127 -8.589 11.580 1.00 95.56 131 VAL A O 1
ATOM 1046 N N . HIS A 1 132 ? -10.891 -8.613 11.496 1.00 95.81 132 HIS A N 1
ATOM 1047 C CA . HIS A 1 132 ? -10.739 -8.875 12.926 1.00 95.81 132 HIS A CA 1
ATOM 1048 C C . HIS A 1 132 ? -11.329 -7.755 13.802 1.00 95.81 132 HIS A C 1
ATOM 1050 O O . HIS A 1 132 ? -11.989 -8.025 14.804 1.00 95.81 132 HIS A O 1
ATOM 1056 N N . ASN A 1 133 ? -11.139 -6.490 13.418 1.00 95.25 133 ASN A N 1
ATOM 1057 C CA . ASN A 1 133 ? -11.720 -5.351 14.127 1.00 95.25 133 ASN A CA 1
ATOM 1058 C C . ASN A 1 133 ? -13.255 -5.379 14.088 1.00 95.25 133 ASN A C 1
ATOM 1060 O O . ASN A 1 133 ? -13.895 -5.054 15.085 1.00 95.25 133 ASN A O 1
ATOM 1064 N N . GLU A 1 134 ? -13.851 -5.795 12.969 1.00 95.00 134 GLU A N 1
ATOM 1065 C CA . GLU A 1 134 ? -15.303 -5.953 12.843 1.00 95.00 134 GLU A CA 1
ATOM 1066 C C . GLU A 1 134 ? -15.839 -7.036 13.797 1.00 95.00 134 GLU A C 1
ATOM 1068 O O . GLU A 1 134 ? -16.834 -6.819 14.490 1.00 95.00 134 GLU A O 1
ATOM 1073 N N . GLU A 1 135 ? -15.150 -8.176 13.906 1.00 95.88 135 GLU A N 1
ATOM 1074 C CA . GLU A 1 135 ? -15.485 -9.236 14.870 1.00 95.88 135 GLU A CA 1
ATOM 1075 C C . GLU A 1 135 ? -15.377 -8.759 16.328 1.00 95.88 135 GLU A C 1
ATOM 1077 O O . GLU A 1 135 ? -16.268 -9.024 17.145 1.00 95.88 135 GLU A O 1
ATOM 1082 N N . LEU A 1 136 ? -14.312 -8.019 16.659 1.00 96.31 136 LEU A N 1
ATOM 1083 C CA . LEU A 1 136 ? -14.119 -7.447 17.993 1.00 96.31 136 LEU A CA 1
ATOM 1084 C C . LEU A 1 136 ? -15.232 -6.460 18.350 1.00 96.31 136 LEU A C 1
ATOM 1086 O O . LEU A 1 136 ? -15.784 -6.543 19.445 1.00 96.31 136 LEU A O 1
ATOM 1090 N N . ILE A 1 137 ? -15.609 -5.563 17.436 1.00 95.94 137 ILE A N 1
ATOM 1091 C CA . ILE A 1 137 ? -16.702 -4.611 17.674 1.00 95.94 137 ILE A CA 1
ATOM 1092 C C . ILE A 1 137 ? -18.023 -5.338 17.914 1.00 95.94 137 ILE A C 1
ATOM 1094 O O . ILE A 1 137 ? -18.730 -5.004 18.864 1.00 95.94 137 ILE A O 1
ATOM 1098 N N . ASN A 1 138 ? -18.345 -6.354 17.110 1.00 93.44 138 ASN A N 1
ATOM 1099 C CA . ASN A 1 138 ? -19.563 -7.146 17.299 1.00 93.44 138 ASN A CA 1
ATOM 1100 C C . ASN A 1 138 ? -19.591 -7.845 18.670 1.00 93.44 138 ASN A C 1
ATOM 1102 O O . ASN A 1 138 ? -20.638 -7.914 19.322 1.00 93.44 138 ASN A O 1
ATOM 1106 N N . THR A 1 139 ? -18.433 -8.312 19.139 1.00 96.44 139 THR A N 1
ATOM 1107 C CA . THR A 1 139 ? -18.290 -8.896 20.479 1.00 96.44 139 THR A CA 1
ATOM 1108 C C . THR A 1 139 ? -18.534 -7.845 21.565 1.00 96.44 139 THR A C 1
ATOM 1110 O O . THR A 1 139 ? -19.360 -8.060 22.449 1.00 96.44 139 THR A O 1
ATOM 1113 N N . ILE A 1 140 ? -17.912 -6.665 21.458 1.00 96.00 140 ILE A N 1
ATOM 1114 C CA . ILE A 1 140 ? -18.085 -5.577 22.435 1.00 96.00 140 ILE A CA 1
ATOM 1115 C C . ILE A 1 140 ? -19.541 -5.081 22.467 1.00 96.00 140 ILE A C 1
ATOM 1117 O O . ILE A 1 140 ? -20.067 -4.802 23.544 1.00 96.00 140 ILE A O 1
ATOM 1121 N N . LEU A 1 141 ? -20.217 -4.990 21.317 1.00 94.19 141 LEU A N 1
ATOM 1122 C CA . LEU A 1 141 ? -21.640 -4.630 21.255 1.00 94.19 141 LEU A CA 1
ATOM 1123 C C . LEU A 1 141 ? -22.513 -5.636 22.019 1.00 94.19 141 LEU A C 1
ATOM 1125 O O . LEU A 1 141 ? -23.426 -5.235 22.742 1.00 94.19 141 LEU A O 1
ATOM 1129 N N . THR A 1 142 ? -22.195 -6.928 21.912 1.00 95.56 142 THR A N 1
ATOM 1130 C CA . THR A 1 142 ? -22.882 -7.991 22.661 1.00 95.56 142 THR A CA 1
ATOM 1131 C C . THR A 1 142 ? -22.642 -7.854 24.169 1.00 95.56 142 THR A C 1
ATOM 1133 O O . THR A 1 142 ? -23.591 -7.904 24.955 1.00 95.56 142 THR A O 1
ATOM 1136 N N . ASP A 1 143 ? -21.397 -7.605 24.582 1.00 95.94 143 ASP A N 1
ATOM 1137 C CA . ASP A 1 143 ? -21.045 -7.407 25.994 1.00 95.94 143 ASP A CA 1
ATOM 1138 C C . ASP A 1 143 ? -21.744 -6.178 26.586 1.00 95.94 143 ASP A C 1
ATOM 1140 O O . ASP A 1 143 ? -22.273 -6.220 27.697 1.00 95.94 143 ASP A O 1
ATOM 1144 N N . ILE A 1 144 ? -21.812 -5.081 25.831 1.00 95.31 144 ILE A N 1
ATOM 1145 C CA . ILE A 1 144 ? -22.529 -3.870 26.234 1.00 95.31 144 ILE A CA 1
ATOM 1146 C C . ILE A 1 144 ? -24.015 -4.136 26.443 1.00 95.31 144 ILE A C 1
ATOM 1148 O O . ILE A 1 144 ? -24.588 -3.649 27.425 1.00 95.31 144 ILE A O 1
ATOM 1152 N N . GLN A 1 145 ? -24.638 -4.913 25.558 1.00 93.50 145 GLN A N 1
ATOM 1153 C CA . GLN A 1 145 ? -26.035 -5.287 25.716 1.00 93.50 145 GLN A CA 1
ATOM 1154 C C . GLN A 1 145 ? -26.246 -6.070 27.022 1.00 93.50 145 GLN A C 1
ATOM 1156 O O . GLN A 1 145 ? -27.152 -5.740 27.790 1.00 93.50 145 GLN A O 1
ATOM 1161 N N . ALA A 1 146 ? -25.358 -7.014 27.341 1.00 96.06 146 ALA A N 1
ATOM 1162 C CA . ALA A 1 146 ? -25.408 -7.747 28.605 1.00 96.06 146 ALA A CA 1
ATOM 1163 C C . ALA A 1 146 ? -25.208 -6.830 29.829 1.00 96.06 146 ALA A C 1
ATOM 1165 O O . ALA A 1 146 ? -25.921 -6.950 30.828 1.00 96.06 146 ALA A O 1
ATOM 1166 N N . ILE A 1 147 ? -24.276 -5.870 29.767 1.00 95.94 147 ILE A N 1
ATOM 1167 C CA . ILE A 1 147 ? -24.062 -4.895 30.852 1.00 95.94 147 ILE A CA 1
ATOM 1168 C C . ILE A 1 147 ? -25.305 -4.011 31.037 1.00 95.94 147 ILE A C 1
ATOM 1170 O O . ILE A 1 147 ? -25.689 -3.719 32.175 1.00 95.94 147 ILE A O 1
ATOM 1174 N N . ARG A 1 148 ? -25.968 -3.603 29.950 1.00 94.44 148 ARG A N 1
ATOM 1175 C CA . ARG A 1 148 ? -27.215 -2.824 30.001 1.00 94.44 148 ARG A CA 1
ATOM 1176 C C . ARG A 1 148 ? -28.335 -3.598 30.689 1.00 94.44 148 ARG A C 1
ATOM 1178 O O . ARG A 1 148 ? -28.996 -3.044 31.569 1.00 94.44 148 ARG A O 1
ATOM 1185 N N . GLU A 1 149 ? -28.526 -4.862 30.326 1.00 95.31 149 GLU A N 1
ATOM 1186 C CA . GLU A 1 149 ? -29.523 -5.739 30.949 1.00 95.31 149 GLU A CA 1
ATOM 1187 C C . GLU A 1 149 ? -29.242 -5.920 32.449 1.00 95.31 149 GLU A C 1
ATOM 1189 O O . GLU A 1 149 ? -30.129 -5.699 33.278 1.00 95.31 149 GLU A O 1
ATOM 1194 N N . ASN A 1 150 ? -27.987 -6.194 32.819 1.00 96.12 150 ASN A N 1
ATOM 1195 C CA . ASN A 1 150 ? -27.564 -6.301 34.219 1.00 96.12 150 ASN A CA 1
ATOM 1196 C C . ASN A 1 150 ? -27.768 -4.997 35.007 1.00 96.12 150 ASN A C 1
ATOM 1198 O O . ASN A 1 150 ? -28.208 -5.032 36.156 1.00 96.12 150 ASN A O 1
ATOM 1202 N N . SER A 1 151 ? -27.485 -3.841 34.399 1.00 95.62 151 SER A N 1
ATOM 1203 C CA . SER A 1 151 ? -27.688 -2.526 35.030 1.00 95.62 151 SER A CA 1
ATOM 1204 C C . SER A 1 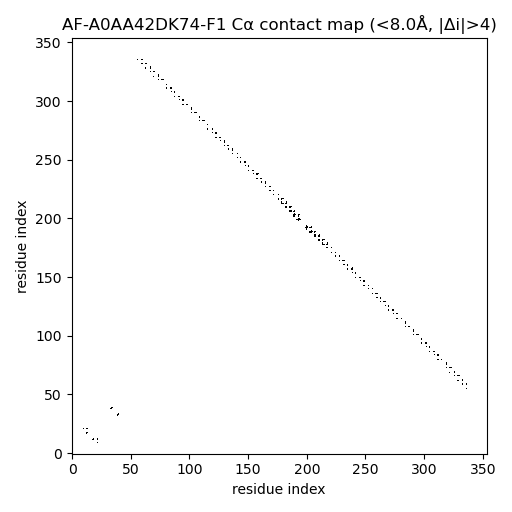151 ? -29.173 -2.259 35.283 1.00 95.62 151 SER A C 1
ATOM 1206 O O . SER A 1 151 ? -29.549 -1.816 36.369 1.00 95.62 151 SER A O 1
ATOM 1208 N N . SER A 1 152 ? -30.030 -2.593 34.313 1.00 94.00 152 SER A N 1
ATOM 1209 C CA . SER A 1 152 ? -31.487 -2.494 34.455 1.00 94.00 152 SER A CA 1
ATOM 1210 C C . SER A 1 152 ? -32.007 -3.403 35.570 1.00 94.00 152 SER A C 1
ATOM 1212 O O . SER A 1 152 ? -32.815 -2.977 36.395 1.00 94.00 152 SER A O 1
ATOM 1214 N N . PHE A 1 153 ? -31.519 -4.643 35.633 1.00 95.88 153 PHE A N 1
ATOM 1215 C CA . PHE A 1 153 ? -31.878 -5.579 36.695 1.00 95.88 153 PHE A CA 1
ATOM 1216 C C . PHE A 1 153 ? -31.429 -5.078 38.076 1.00 95.88 153 PHE A C 1
ATOM 1218 O O . PHE A 1 153 ? -32.204 -5.100 39.033 1.00 95.88 153 PHE A O 1
ATOM 1225 N N . MET A 1 154 ? -30.205 -4.554 38.182 1.00 95.88 154 MET A N 1
ATOM 1226 C CA . MET A 1 154 ? -29.684 -3.978 39.422 1.00 95.88 154 MET A CA 1
ATOM 1227 C C . MET A 1 154 ? -30.518 -2.779 39.885 1.00 95.88 154 MET A C 1
ATOM 1229 O O . MET A 1 154 ? -30.829 -2.679 41.071 1.00 95.88 154 MET A O 1
ATOM 1233 N N . LYS A 1 155 ? -30.948 -1.911 38.960 1.00 94.44 155 LYS A N 1
ATOM 1234 C CA . LYS A 1 155 ? -31.842 -0.791 39.277 1.00 94.44 155 LYS A CA 1
ATOM 1235 C C . LYS A 1 155 ? -33.149 -1.277 39.910 1.00 94.44 155 LYS A C 1
ATOM 1237 O O . LYS A 1 155 ? -33.527 -0.786 40.971 1.00 94.44 155 LYS A O 1
ATOM 1242 N N . GLN A 1 156 ? -33.786 -2.285 39.314 1.00 95.56 156 GLN A N 1
ATOM 1243 C CA . GLN A 1 156 ? -35.025 -2.868 39.837 1.00 95.56 156 GLN A CA 1
ATOM 1244 C C . GLN A 1 156 ? -34.842 -3.477 41.239 1.00 95.56 156 GLN A C 1
ATOM 1246 O O . GLN A 1 156 ? -35.701 -3.309 42.110 1.00 95.56 156 GLN A O 1
ATOM 1251 N N . GLN A 1 157 ? -33.722 -4.165 41.475 1.00 95.62 157 GLN A N 1
ATOM 1252 C CA . GLN A 1 157 ? -33.405 -4.751 42.781 1.00 95.62 157 GLN A CA 1
ATOM 1253 C C . GLN A 1 157 ? -33.191 -3.677 43.853 1.00 95.62 157 GLN A C 1
ATOM 1255 O O . GLN A 1 157 ? -33.699 -3.818 44.964 1.00 95.62 157 GLN A O 1
ATOM 1260 N N . VAL A 1 158 ? -32.494 -2.587 43.519 1.00 95.38 158 VAL A N 1
ATOM 1261 C CA . VAL A 1 158 ? -32.295 -1.451 44.431 1.00 95.38 158 VAL A CA 1
ATOM 1262 C C . VAL A 1 158 ? -33.624 -0.771 44.759 1.00 95.38 158 VAL A C 1
ATOM 1264 O O . VAL A 1 158 ? -33.897 -0.517 45.929 1.00 95.38 158 VAL A O 1
ATOM 1267 N N . ASP A 1 159 ? -34.484 -0.543 43.764 1.00 92.88 159 ASP A N 1
ATOM 1268 C CA . ASP A 1 159 ? -35.798 0.075 43.980 1.00 92.88 159 ASP A CA 1
ATOM 1269 C C . ASP A 1 159 ? -36.682 -0.793 44.901 1.00 92.88 159 ASP A C 1
ATOM 1271 O O . ASP A 1 159 ? -37.275 -0.292 45.859 1.00 92.88 159 ASP A O 1
ATOM 1275 N N . THR A 1 160 ? -36.684 -2.113 44.685 1.00 94.81 160 THR A N 1
ATOM 1276 C CA . THR A 1 160 ? -37.392 -3.084 45.546 1.00 94.81 160 THR A CA 1
ATOM 1277 C C . THR A 1 160 ? -36.826 -3.100 46.972 1.00 94.81 160 THR A C 1
ATOM 1279 O O . THR A 1 160 ? -37.559 -3.220 47.960 1.00 94.81 160 THR A O 1
ATOM 1282 N N . PHE A 1 161 ? -35.506 -2.973 47.108 1.00 93.50 161 PHE A N 1
ATOM 1283 C CA . PHE A 1 161 ? -34.844 -2.956 48.407 1.00 93.50 161 PHE A CA 1
ATOM 1284 C C . PHE A 1 161 ? -35.163 -1.678 49.197 1.00 93.50 161 PHE A C 1
ATOM 1286 O O . PHE A 1 161 ? -35.478 -1.769 50.383 1.00 93.50 161 PHE A O 1
ATOM 1293 N N . ILE A 1 162 ? -35.191 -0.511 48.542 1.00 92.25 162 ILE A N 1
ATOM 1294 C CA . ILE A 1 162 ? -35.623 0.760 49.151 1.00 92.25 162 ILE A CA 1
ATOM 1295 C C . ILE A 1 162 ? -37.065 0.650 49.670 1.00 92.25 162 ILE A C 1
ATOM 1297 O O . ILE A 1 162 ? -37.354 1.047 50.803 1.00 92.25 162 ILE A O 1
ATOM 1301 N N . GLU A 1 163 ? -37.971 0.057 48.888 1.00 93.62 163 GLU A N 1
ATOM 1302 C CA . GLU A 1 163 ? -39.351 -0.185 49.326 1.00 93.62 163 GLU A CA 1
ATOM 1303 C C . GLU A 1 163 ? -39.409 -1.111 50.552 1.00 93.62 163 GLU A C 1
ATOM 1305 O O . GLU A 1 163 ? -40.136 -0.849 51.516 1.00 93.62 163 GLU A O 1
ATOM 1310 N N . THR A 1 164 ? -38.583 -2.158 50.567 1.00 93.44 164 THR A N 1
ATOM 1311 C CA . THR A 1 164 ? -38.479 -3.086 51.700 1.00 93.44 164 THR A CA 1
ATOM 1312 C C . THR A 1 164 ? -37.986 -2.380 52.966 1.00 93.44 164 THR A C 1
ATOM 1314 O O . THR A 1 164 ? -38.590 -2.544 54.028 1.00 93.44 164 THR A O 1
ATOM 1317 N N . VAL A 1 165 ? -36.945 -1.546 52.868 1.00 92.88 165 VAL A N 1
ATOM 1318 C CA . VAL A 1 165 ? -36.424 -0.745 53.992 1.00 92.88 165 VAL A CA 1
ATOM 1319 C C . VAL A 1 165 ? -37.512 0.171 54.561 1.00 92.88 165 VAL A C 1
ATOM 1321 O O . VAL A 1 165 ? -37.698 0.227 55.780 1.00 92.88 165 VAL A O 1
ATOM 1324 N N . LYS A 1 166 ? -38.303 0.820 53.698 1.00 91.81 166 LYS A N 1
ATOM 1325 C CA . LYS A 1 166 ? -39.428 1.675 54.109 1.00 91.81 166 LYS A CA 1
ATOM 1326 C C . LYS A 1 166 ? -40.521 0.898 54.852 1.00 91.81 166 LYS A C 1
ATOM 1328 O O . LYS A 1 166 ? -41.040 1.371 55.870 1.00 91.81 166 LYS A O 1
ATOM 1333 N N . ASN A 1 167 ? -40.848 -0.305 54.383 1.00 93.81 167 ASN A N 1
ATOM 1334 C CA . ASN A 1 167 ? -41.813 -1.183 55.047 1.00 93.81 167 ASN A CA 1
ATOM 1335 C C . ASN A 1 167 ? -41.314 -1.623 56.433 1.00 93.81 167 ASN A C 1
ATOM 1337 O O . ASN A 1 167 ? -42.069 -1.571 57.406 1.00 93.81 167 ASN A O 1
ATOM 1341 N N . VAL A 1 168 ? -40.031 -1.984 56.560 1.00 94.06 168 VAL A N 1
ATOM 1342 C CA . VAL A 1 168 ? -39.430 -2.339 57.857 1.00 94.06 168 VAL A CA 1
ATOM 1343 C C . VAL A 1 168 ? -39.430 -1.140 58.807 1.00 94.06 168 VAL A C 1
ATOM 1345 O O . VAL A 1 168 ? -39.832 -1.289 59.959 1.00 94.06 168 VAL A O 1
ATOM 1348 N N . SER A 1 169 ? -39.063 0.054 58.333 1.00 92.06 169 SER A N 1
ATOM 1349 C CA . SER A 1 169 ? -39.093 1.281 59.143 1.00 92.06 169 SER A CA 1
ATOM 1350 C C . SER A 1 169 ? -40.502 1.589 59.673 1.00 92.06 169 SER A C 1
ATOM 1352 O O . SER A 1 169 ? -40.671 1.909 60.850 1.00 92.06 169 SER A O 1
ATOM 1354 N N . THR A 1 170 ? -41.533 1.388 58.845 1.00 93.31 170 THR A N 1
ATOM 1355 C CA . THR A 1 170 ? -42.940 1.549 59.253 1.00 93.31 170 THR A CA 1
ATOM 1356 C C . THR A 1 170 ? -43.324 0.560 60.359 1.00 93.31 170 THR A C 1
ATOM 1358 O O . THR A 1 170 ? -43.940 0.949 61.354 1.00 93.31 170 THR A O 1
ATOM 1361 N N . ASN A 1 171 ? -42.912 -0.706 60.238 1.00 93.25 171 ASN A N 1
ATOM 1362 C CA . ASN A 1 171 ? -43.149 -1.712 61.275 1.00 93.25 171 ASN A CA 1
ATOM 1363 C C . ASN A 1 171 ? -42.422 -1.362 62.583 1.00 93.25 171 ASN A C 1
ATOM 1365 O O . ASN A 1 171 ? -43.018 -1.468 63.654 1.00 93.25 171 ASN A O 1
ATOM 1369 N N . MET A 1 172 ? -41.172 -0.893 62.510 1.00 92.94 172 MET A N 1
ATOM 1370 C CA . MET A 1 172 ? -40.400 -0.447 63.678 1.00 92.94 172 MET A CA 1
ATOM 1371 C C . MET A 1 172 ? -41.075 0.716 64.409 1.00 92.94 172 MET A C 1
ATOM 1373 O O . MET A 1 172 ? -41.157 0.693 65.636 1.00 92.94 172 MET A O 1
ATOM 1377 N N . ALA A 1 173 ? -41.627 1.690 63.678 1.00 90.94 173 ALA A N 1
ATOM 1378 C CA . ALA A 1 173 ? -42.403 2.778 64.273 1.00 90.94 173 ALA A CA 1
ATOM 1379 C C . ALA A 1 173 ? -43.647 2.260 65.024 1.00 90.94 173 ALA A C 1
ATOM 1381 O O . ALA A 1 173 ? -43.971 2.750 66.107 1.00 90.94 173 ALA A O 1
ATOM 1382 N N . GLY A 1 174 ? -44.308 1.223 64.497 1.00 93.88 174 GLY A N 1
ATOM 1383 C CA . GLY A 1 174 ? -45.402 0.535 65.185 1.00 93.88 174 GLY A CA 1
ATOM 1384 C C . GLY A 1 174 ? -44.965 -0.124 66.499 1.00 93.88 174 GLY A C 1
ATOM 1385 O O . GLY A 1 174 ? -45.620 0.061 67.526 1.00 93.88 174 GLY A O 1
ATOM 1386 N N . ILE A 1 175 ? -43.835 -0.842 66.501 1.00 93.44 175 ILE A N 1
ATOM 1387 C CA . ILE A 1 175 ? -43.288 -1.472 67.719 1.00 93.44 175 ILE A CA 1
ATOM 1388 C C . ILE A 1 175 ? -42.862 -0.410 68.738 1.00 93.44 175 ILE A C 1
ATOM 1390 O O . ILE A 1 175 ? -43.122 -0.582 69.927 1.00 93.44 175 ILE A O 1
ATOM 1394 N N . ALA A 1 176 ? -42.281 0.709 68.296 1.00 93.00 176 ALA A N 1
ATOM 1395 C CA . ALA A 1 176 ? -41.935 1.826 69.176 1.00 93.00 176 ALA A CA 1
ATOM 1396 C C . ALA A 1 176 ? -43.177 2.372 69.898 1.00 93.00 176 ALA A C 1
ATOM 1398 O O . ALA A 1 176 ? -43.140 2.586 71.112 1.00 93.00 176 ALA A O 1
ATOM 1399 N N . GLY A 1 177 ? -44.298 2.499 69.179 1.00 93.94 177 GLY A N 1
ATOM 1400 C CA . GLY A 1 177 ? -45.590 2.857 69.763 1.00 93.94 177 GLY A CA 1
ATOM 1401 C C . GLY A 1 177 ? -46.081 1.844 70.805 1.00 93.94 177 GLY A C 1
ATOM 1402 O O . GLY A 1 177 ? -46.537 2.240 71.878 1.00 93.94 177 GLY A O 1
ATOM 1403 N N . ILE A 1 178 ? -45.937 0.539 70.544 1.00 93.56 178 ILE A N 1
ATOM 1404 C CA . ILE A 1 178 ? -46.288 -0.523 71.508 1.00 93.56 178 ILE A CA 1
ATOM 1405 C C . ILE A 1 178 ? -45.391 -0.455 72.751 1.00 93.56 178 ILE A C 1
ATOM 1407 O O . ILE A 1 178 ? -45.891 -0.545 73.874 1.00 93.56 178 ILE A O 1
ATOM 1411 N N . ALA A 1 179 ? -44.080 -0.273 72.580 1.00 94.12 179 ALA A N 1
ATOM 1412 C CA . ALA A 1 179 ? -43.132 -0.152 73.686 1.00 94.12 179 ALA A CA 1
ATOM 1413 C C . ALA A 1 179 ? -43.440 1.080 74.550 1.00 94.12 179 ALA A C 1
ATOM 1415 O O . ALA A 1 179 ? -43.402 1.009 75.776 1.00 94.12 179 ALA A O 1
ATOM 1416 N N . GLU A 1 180 ? -43.819 2.203 73.937 1.00 93.25 180 GLU A N 1
ATOM 1417 C CA . GLU A 1 180 ? -44.241 3.403 74.659 1.00 93.25 180 GLU A CA 1
ATOM 1418 C C . GLU A 1 180 ? -45.547 3.204 75.438 1.00 93.25 180 GLU A C 1
ATOM 1420 O O . GLU A 1 180 ? -45.617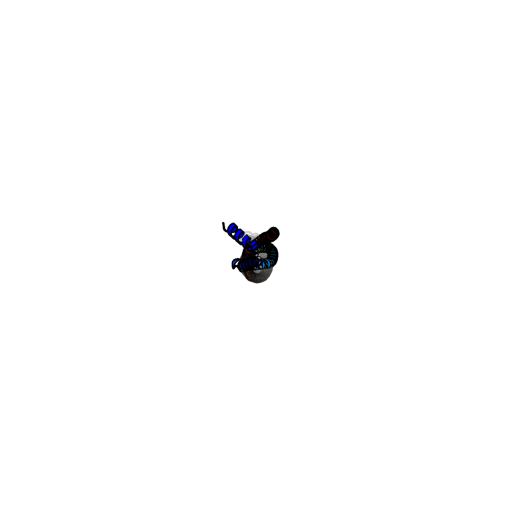 3.563 76.615 1.00 93.25 180 GLU A O 1
ATOM 1425 N N . GLN A 1 181 ? -46.552 2.569 74.834 1.00 95.31 181 GLN A N 1
ATOM 1426 C CA . GLN A 1 181 ? -47.791 2.211 75.531 1.00 95.31 181 GLN A CA 1
ATOM 1427 C C . GLN A 1 181 ? -47.538 1.243 76.693 1.00 95.31 181 GLN A C 1
ATOM 1429 O O . GLN A 1 181 ? -48.099 1.417 77.775 1.00 95.31 181 GLN A O 1
ATOM 1434 N N . THR A 1 182 ? -46.664 0.253 76.496 1.00 94.88 182 THR A N 1
ATOM 1435 C CA . THR A 1 182 ? -46.285 -0.724 77.528 1.00 94.88 182 THR A CA 1
ATOM 1436 C C . THR A 1 182 ? -45.549 -0.045 78.679 1.00 94.88 182 THR A C 1
ATOM 1438 O O . THR A 1 182 ? -45.853 -0.310 79.841 1.00 94.88 182 THR A O 1
ATOM 1441 N N . ASN A 1 183 ? -44.664 0.907 78.373 1.00 93.44 183 ASN A N 1
ATOM 1442 C CA . ASN A 1 183 ? -43.978 1.719 79.372 1.00 93.44 183 ASN A CA 1
ATOM 1443 C C . ASN A 1 183 ? -44.960 2.557 80.209 1.00 93.44 183 ASN A C 1
ATOM 1445 O O . ASN A 1 183 ? -44.848 2.616 81.432 1.00 93.44 183 ASN A O 1
ATOM 1449 N N . LEU A 1 184 ? -45.961 3.170 79.568 1.00 94.38 184 LEU A N 1
ATOM 1450 C CA . LEU A 1 184 ? -47.014 3.928 80.255 1.00 94.38 184 LEU A CA 1
ATOM 1451 C C . LEU A 1 184 ? -47.901 3.028 81.130 1.00 94.38 184 LEU A C 1
ATOM 1453 O O . LEU A 1 184 ? -48.239 3.400 82.254 1.00 94.38 184 LEU A O 1
ATOM 1457 N N . LEU A 1 185 ? -48.253 1.834 80.646 1.00 93.56 185 LEU A N 1
ATOM 1458 C CA . LEU A 1 185 ? -48.985 0.827 81.421 1.00 93.56 185 LEU A CA 1
ATOM 1459 C C . LEU A 1 185 ? -48.185 0.378 82.652 1.00 93.56 185 LEU A C 1
ATOM 1461 O O . LEU A 1 185 ? -48.735 0.328 83.752 1.00 93.56 185 LEU A O 1
ATOM 1465 N N . ALA A 1 186 ? -46.891 0.104 82.480 1.00 94.00 186 ALA A N 1
ATOM 1466 C CA . ALA A 1 186 ? -45.981 -0.273 83.556 1.00 94.00 186 ALA A CA 1
ATOM 1467 C C . ALA A 1 186 ? -45.818 0.848 84.591 1.00 94.00 186 ALA A C 1
ATOM 1469 O O . ALA A 1 186 ? -45.874 0.592 85.791 1.00 94.00 186 ALA A O 1
ATOM 1470 N N . LEU A 1 187 ? -45.700 2.101 84.145 1.00 92.12 187 LEU A N 1
ATOM 1471 C CA . LEU A 1 187 ? -45.646 3.266 85.025 1.00 92.12 187 LEU A CA 1
ATOM 1472 C C . LEU A 1 187 ? -46.919 3.391 85.871 1.00 92.12 187 LEU A C 1
ATOM 1474 O O . LEU A 1 187 ? -46.835 3.530 87.091 1.00 92.12 187 LEU A O 1
ATOM 1478 N N . ASN A 1 188 ? -48.092 3.287 85.241 1.00 92.50 188 ASN A N 1
ATOM 1479 C CA . ASN A 1 188 ? -49.375 3.320 85.943 1.00 92.50 188 ASN A CA 1
ATOM 1480 C C . ASN A 1 188 ? -49.494 2.172 86.960 1.00 92.50 188 ASN A C 1
ATOM 1482 O O . ASN A 1 188 ? -49.945 2.391 88.084 1.00 92.50 188 ASN A O 1
ATOM 1486 N N . ALA A 1 189 ? -49.038 0.968 86.600 1.00 92.31 189 ALA A N 1
ATOM 1487 C CA . ALA A 1 189 ? -49.012 -0.180 87.503 1.00 92.31 189 ALA A CA 1
ATOM 1488 C C . ALA A 1 189 ? -48.053 0.023 88.690 1.00 92.31 189 ALA A C 1
ATOM 1490 O O . ALA A 1 189 ? -48.415 -0.300 89.819 1.00 92.31 189 ALA A O 1
ATOM 1491 N N . SER A 1 190 ? -46.869 0.606 88.469 1.00 92.81 190 SER A N 1
ATOM 1492 C CA . SER A 1 190 ? -45.920 0.961 89.536 1.00 92.81 190 SER A CA 1
ATOM 1493 C C . SER A 1 190 ? -46.506 1.987 90.510 1.00 92.81 190 SER A C 1
ATOM 1495 O O . SER A 1 190 ? -46.339 1.847 91.723 1.00 92.81 190 SER A O 1
ATOM 1497 N N . ILE A 1 191 ? -47.234 2.990 90.004 1.00 89.25 191 ILE A N 1
ATOM 1498 C CA . ILE A 1 191 ? -47.924 3.992 90.833 1.00 89.25 191 ILE A CA 1
ATOM 1499 C C . ILE A 1 191 ? -48.991 3.324 91.708 1.00 89.25 191 ILE A C 1
ATOM 1501 O O . ILE A 1 191 ? -49.034 3.561 92.917 1.00 89.25 191 ILE A O 1
ATOM 1505 N N . GLU A 1 192 ? -49.829 2.462 91.130 1.00 92.38 192 GLU A N 1
ATOM 1506 C CA . GLU A 1 192 ? -50.905 1.803 91.879 1.00 92.38 192 GLU A CA 1
ATOM 1507 C C . GLU A 1 192 ? -50.359 0.763 92.875 1.00 92.38 192 GLU A C 1
ATOM 1509 O O . GLU A 1 192 ? -50.857 0.643 93.996 1.00 92.38 192 GLU A O 1
ATOM 1514 N N . ALA A 1 193 ? -49.263 0.081 92.530 1.00 91.44 193 ALA A N 1
ATOM 1515 C CA . ALA A 1 193 ? -48.548 -0.811 93.437 1.00 91.44 193 ALA A CA 1
ATOM 1516 C C . ALA A 1 193 ? -47.950 -0.064 94.643 1.00 91.44 193 ALA A C 1
ATOM 1518 O O . ALA A 1 193 ? -48.044 -0.551 95.770 1.00 91.44 193 ALA A O 1
ATOM 1519 N N . ALA A 1 194 ? -47.399 1.139 94.439 1.00 88.62 194 ALA A N 1
ATOM 1520 C CA . ALA A 1 194 ? -46.944 2.002 95.531 1.00 88.62 194 ALA A CA 1
ATOM 1521 C C . ALA A 1 194 ? -48.113 2.471 96.417 1.00 88.62 194 ALA A C 1
ATOM 1523 O O . ALA A 1 194 ? -47.982 2.550 97.640 1.00 88.62 194 ALA A O 1
ATOM 1524 N N . ARG A 1 195 ? -49.279 2.730 95.812 1.00 89.50 195 ARG A N 1
ATOM 1525 C CA . ARG A 1 195 ? -50.505 3.150 96.506 1.00 89.50 195 ARG A CA 1
ATOM 1526 C C . ARG A 1 195 ? -51.086 2.062 97.415 1.00 89.50 195 ARG A C 1
ATOM 1528 O O . ARG A 1 195 ? -51.639 2.383 98.464 1.00 89.50 195 ARG A O 1
ATOM 1535 N N . ALA A 1 196 ? -50.924 0.791 97.047 1.00 90.19 196 ALA A N 1
ATOM 1536 C CA . ALA A 1 196 ? -51.343 -0.368 97.840 1.00 90.19 196 ALA A CA 1
ATOM 1537 C C . ALA A 1 196 ? -50.412 -0.696 99.034 1.00 90.19 196 ALA A C 1
ATOM 1539 O O . ALA A 1 196 ? -50.707 -1.609 99.810 1.00 90.19 196 ALA A O 1
ATOM 1540 N N . GLY A 1 197 ? -49.297 0.028 99.209 1.00 86.94 197 GLY A N 1
ATOM 1541 C CA . GLY A 1 197 ? -48.379 -0.145 100.339 1.00 86.94 197 GLY A CA 1
ATOM 1542 C C . GLY A 1 197 ? -47.696 -1.521 100.365 1.00 86.94 197 GLY A C 1
ATOM 1543 O O . GLY A 1 197 ? -47.217 -2.009 99.344 1.00 86.94 197 GLY A O 1
ATOM 1544 N N . GLU A 1 198 ? -47.646 -2.171 101.534 1.00 83.25 198 GLU A N 1
ATOM 1545 C CA . GLU A 1 198 ? -46.988 -3.483 101.705 1.00 83.25 198 GLU A CA 1
ATOM 1546 C C . GLU A 1 198 ? -47.599 -4.590 100.823 1.00 83.25 198 GLU A C 1
ATOM 1548 O O . GLU A 1 198 ? -46.870 -5.454 100.334 1.00 83.25 198 GLU A O 1
ATOM 1553 N N . ALA A 1 199 ? -48.909 -4.540 100.549 1.00 84.00 199 ALA A N 1
ATOM 1554 C CA . ALA A 1 199 ? -49.596 -5.535 99.722 1.00 84.00 199 ALA A CA 1
ATOM 1555 C C . ALA A 1 199 ? -49.230 -5.443 98.225 1.00 84.00 199 ALA A C 1
ATOM 1557 O O . ALA A 1 199 ? -49.341 -6.431 97.501 1.00 84.00 199 ALA A O 1
ATOM 1558 N N . GLY A 1 200 ? -48.772 -4.276 97.754 1.00 89.25 200 GLY A N 1
ATOM 1559 C CA . GLY A 1 200 ? -48.417 -4.025 96.351 1.00 89.25 200 GLY A CA 1
ATOM 1560 C C . GLY A 1 200 ? -46.956 -4.315 95.999 1.00 89.25 200 GLY A C 1
ATOM 1561 O O . GLY A 1 200 ? -46.569 -4.220 94.836 1.00 89.25 200 GLY A O 1
ATOM 1562 N N . ARG A 1 201 ? -46.125 -4.694 96.976 1.00 86.56 201 ARG A N 1
ATOM 1563 C CA . ARG A 1 201 ? -44.663 -4.750 96.825 1.00 86.56 201 ARG A CA 1
ATOM 1564 C C . ARG A 1 201 ? -44.187 -5.710 95.725 1.00 86.56 201 ARG A C 1
ATOM 1566 O O . ARG A 1 201 ? -43.248 -5.386 95.007 1.00 86.56 201 ARG A O 1
ATOM 1573 N N . GLY A 1 202 ? -44.856 -6.853 95.546 1.00 90.00 202 GLY A N 1
ATOM 1574 C CA . GLY A 1 202 ? -44.570 -7.790 94.450 1.00 90.00 202 GLY A CA 1
ATOM 1575 C C . GLY A 1 202 ? -44.956 -7.246 93.068 1.00 90.00 202 GLY A C 1
ATOM 1576 O O . GLY A 1 202 ? -44.203 -7.410 92.112 1.00 90.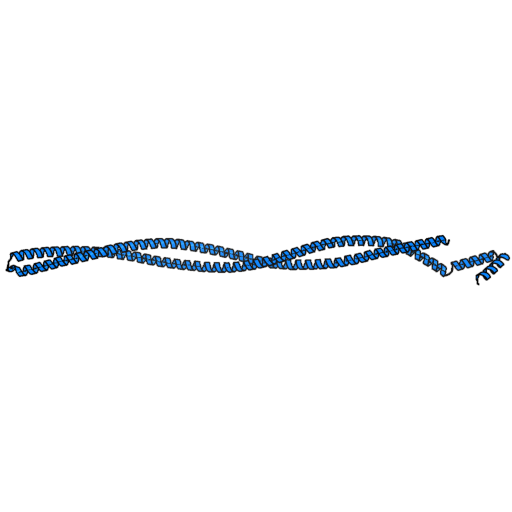00 202 GLY A O 1
ATOM 1577 N N . PHE A 1 203 ? -46.083 -6.532 92.971 1.00 90.19 203 PHE A N 1
ATOM 1578 C CA . PHE A 1 203 ? -46.520 -5.885 91.729 1.00 90.19 203 PHE A CA 1
ATOM 1579 C C . PHE A 1 203 ? -45.609 -4.722 91.328 1.00 90.19 203 PHE A C 1
ATOM 1581 O O . PHE A 1 203 ? -45.345 -4.555 90.142 1.00 90.19 203 PHE A O 1
ATOM 1588 N N . ALA A 1 204 ? -45.074 -3.973 92.296 1.00 91.31 204 ALA A N 1
ATOM 1589 C CA . ALA A 1 204 ? -44.118 -2.896 92.032 1.00 91.31 204 ALA A CA 1
ATOM 1590 C C . ALA A 1 204 ? -42.826 -3.418 91.378 1.00 91.31 204 ALA A C 1
ATOM 1592 O O . ALA A 1 204 ? -42.312 -2.800 90.451 1.00 91.31 204 ALA A O 1
ATOM 1593 N N . VAL A 1 205 ? -42.326 -4.582 91.816 1.00 92.06 205 VAL A N 1
ATOM 1594 C CA . VAL A 1 205 ? -41.138 -5.216 91.213 1.00 92.06 205 VAL A CA 1
ATOM 1595 C C . VAL A 1 205 ? -41.414 -5.638 89.770 1.00 92.06 205 VAL A C 1
ATOM 1597 O O . VAL A 1 205 ? -40.598 -5.377 88.893 1.00 92.06 205 VAL A O 1
ATOM 1600 N N . VAL A 1 206 ? -42.573 -6.251 89.506 1.00 94.31 206 VAL A N 1
ATOM 1601 C CA . VAL A 1 206 ? -42.959 -6.661 88.145 1.00 94.31 206 VAL A CA 1
ATOM 1602 C C . VAL A 1 206 ? -43.148 -5.448 87.233 1.00 94.31 206 VAL A C 1
ATOM 1604 O O . VAL A 1 206 ? -42.666 -5.454 86.105 1.00 94.31 206 VAL A O 1
ATOM 1607 N N . ALA A 1 207 ? -43.816 -4.399 87.714 1.00 94.25 207 ALA A N 1
ATOM 1608 C CA . ALA A 1 207 ? -44.039 -3.175 86.954 1.00 94.25 207 ALA A CA 1
ATOM 1609 C C . ALA A 1 207 ? -42.720 -2.471 86.592 1.00 94.25 207 ALA A C 1
ATOM 1611 O O . ALA A 1 207 ? -42.547 -2.067 85.444 1.00 94.25 207 ALA A O 1
ATOM 1612 N N . GLU A 1 208 ? -41.760 -2.394 87.518 1.00 92.94 208 GLU A N 1
ATOM 1613 C CA . GLU A 1 208 ? -40.434 -1.840 87.223 1.00 92.94 208 GLU A CA 1
ATOM 1614 C C . GLU A 1 208 ? -39.664 -2.687 86.200 1.00 92.94 208 GLU A C 1
ATOM 1616 O O . GLU A 1 208 ? -38.987 -2.137 85.332 1.00 92.94 208 GLU A O 1
ATOM 1621 N N . GLU A 1 209 ? -39.805 -4.012 86.232 1.00 95.44 209 GLU A N 1
ATOM 1622 C CA . GLU A 1 209 ? -39.136 -4.874 85.257 1.00 95.44 209 GLU A CA 1
ATOM 1623 C C . GLU A 1 209 ? -39.762 -4.770 83.858 1.00 95.44 209 GLU A C 1
ATOM 1625 O O . GLU A 1 209 ? -39.036 -4.697 82.868 1.00 95.44 209 GLU A O 1
ATOM 1630 N N . ILE A 1 210 ? -41.092 -4.640 83.754 1.00 95.00 210 ILE A N 1
ATOM 1631 C CA . ILE A 1 210 ? -41.774 -4.336 82.480 1.00 95.00 210 ILE A CA 1
ATOM 1632 C C . ILE A 1 210 ? -41.325 -2.970 81.938 1.00 95.00 210 ILE A C 1
ATOM 1634 O O . ILE A 1 210 ? -41.129 -2.822 80.727 1.00 95.00 210 ILE A O 1
ATOM 1638 N N . ARG A 1 211 ? -41.129 -1.979 82.819 1.00 93.19 211 ARG A N 1
ATOM 1639 C CA . ARG A 1 211 ? -40.613 -0.651 82.458 1.00 93.19 211 ARG A CA 1
ATOM 1640 C C . ARG A 1 211 ? -39.223 -0.760 81.830 1.00 93.19 211 ARG A C 1
ATOM 1642 O O . ARG A 1 211 ? -39.031 -0.317 80.702 1.00 93.19 211 ARG A O 1
ATOM 1649 N N . LYS A 1 212 ? -38.296 -1.464 82.491 1.00 93.56 212 LYS A N 1
ATOM 1650 C CA . LYS A 1 212 ? -36.948 -1.720 81.952 1.00 93.56 212 LYS A CA 1
ATOM 1651 C C . LYS A 1 212 ? -36.967 -2.476 80.624 1.00 93.56 212 LYS A C 1
ATOM 1653 O O . LYS A 1 212 ? -36.193 -2.135 79.737 1.00 93.56 212 LYS A O 1
ATOM 1658 N N . LEU A 1 213 ? -37.841 -3.474 80.459 1.00 94.44 213 LEU A N 1
ATOM 1659 C CA . LEU A 1 213 ? -37.995 -4.180 79.179 1.00 94.44 213 LEU A CA 1
ATOM 1660 C C . LEU A 1 213 ? -38.485 -3.240 78.068 1.00 94.44 213 LEU A C 1
ATOM 1662 O O . LEU A 1 213 ? -38.012 -3.324 76.935 1.00 94.44 213 LEU A O 1
ATOM 1666 N N . SER A 1 214 ? -39.420 -2.343 78.387 1.00 94.94 214 SER A N 1
ATOM 1667 C CA . SER A 1 214 ? -39.954 -1.364 77.435 1.00 94.94 214 SER A CA 1
ATOM 1668 C C . SER A 1 214 ? -38.891 -0.340 77.028 1.00 94.94 214 SER A C 1
ATOM 1670 O O . SER A 1 214 ? -38.744 -0.056 75.840 1.00 94.94 214 SER A O 1
ATOM 1672 N N . ASP A 1 215 ? -38.110 0.157 77.990 1.00 93.12 215 ASP A N 1
ATOM 1673 C CA . ASP A 1 215 ? -36.993 1.074 77.740 1.00 93.12 215 ASP A CA 1
ATOM 1674 C C . ASP A 1 215 ? -35.879 0.391 76.923 1.00 93.12 215 ASP A C 1
ATOM 1676 O O . ASP A 1 215 ? -35.440 0.937 75.912 1.00 93.12 215 ASP A O 1
ATOM 1680 N N . GLY A 1 216 ? -35.501 -0.847 77.262 1.00 94.38 216 GLY A N 1
ATOM 1681 C CA . GLY A 1 216 ? -34.535 -1.627 76.477 1.00 94.38 216 GLY A CA 1
ATOM 1682 C C . GLY A 1 216 ? -35.024 -1.951 75.058 1.00 94.38 216 GLY A C 1
ATOM 1683 O O . GLY A 1 216 ? -34.238 -1.972 74.114 1.00 94.38 216 GLY A O 1
ATOM 1684 N N . THR A 1 217 ? -36.337 -2.139 74.873 1.00 94.50 217 THR A N 1
ATOM 1685 C CA . THR A 1 217 ? -36.939 -2.287 73.536 1.00 94.50 217 THR A CA 1
ATOM 1686 C C . THR A 1 217 ? -36.796 -0.999 72.726 1.00 94.50 217 THR A C 1
ATOM 1688 O O . THR A 1 217 ? -36.475 -1.065 71.542 1.00 94.50 217 THR A O 1
ATOM 1691 N N . LYS A 1 218 ? -36.992 0.177 73.341 1.00 92.31 218 LYS A N 1
ATOM 1692 C CA . LYS A 1 218 ? -36.800 1.468 72.662 1.00 92.31 218 LYS A CA 1
ATOM 1693 C C . LYS A 1 218 ? -35.353 1.676 72.217 1.00 92.31 218 LYS A C 1
ATOM 1695 O O . LYS A 1 218 ? -35.146 2.075 71.077 1.00 92.31 218 LYS A O 1
ATOM 1700 N N . GLU A 1 219 ? -34.371 1.354 73.061 1.00 93.88 219 GLU A N 1
ATOM 1701 C CA . GLU A 1 219 ? -32.952 1.443 72.677 1.00 93.88 219 GLU A CA 1
ATOM 1702 C C . GLU A 1 219 ? -32.624 0.552 71.468 1.00 93.88 219 GLU A C 1
ATOM 1704 O O . GLU A 1 219 ? -32.016 1.019 70.505 1.00 93.88 219 GLU A O 1
ATOM 1709 N N . LEU A 1 220 ? -33.100 -0.700 71.463 1.00 93.88 220 LEU A N 1
ATOM 1710 C CA . LEU A 1 220 ? -32.922 -1.619 70.330 1.00 93.88 220 LEU A CA 1
ATOM 1711 C C . LEU A 1 220 ? -33.571 -1.097 69.038 1.00 93.88 220 LEU A C 1
ATOM 1713 O O . LEU A 1 220 ? -33.014 -1.260 67.951 1.00 93.88 220 LEU A O 1
ATOM 1717 N N . LEU A 1 221 ? -34.746 -0.470 69.139 1.00 93.88 221 LEU A N 1
ATOM 1718 C CA . LEU A 1 221 ? -35.430 0.131 67.991 1.00 93.88 221 LEU A CA 1
ATOM 1719 C C . LEU A 1 221 ? -34.688 1.360 67.454 1.00 93.88 221 LEU A C 1
ATOM 1721 O O . LEU A 1 221 ? -34.639 1.553 66.238 1.00 93.88 221 LEU A O 1
ATOM 1725 N N . ASP A 1 222 ? -34.082 2.170 68.322 1.00 91.44 222 ASP A N 1
ATOM 1726 C CA . ASP A 1 222 ? -33.240 3.297 67.910 1.00 91.44 222 ASP A CA 1
ATOM 1727 C C . ASP A 1 222 ? -31.981 2.824 67.171 1.00 91.44 222 ASP A C 1
ATOM 1729 O O . ASP A 1 222 ? -31.624 3.387 66.130 1.00 91.44 222 ASP A O 1
ATOM 1733 N N . ASP A 1 223 ? -31.343 1.752 67.648 1.00 93.25 223 ASP A N 1
ATOM 1734 C CA . ASP A 1 223 ? -30.236 1.099 66.941 1.00 93.25 223 ASP A CA 1
ATOM 1735 C C . ASP A 1 223 ? -30.665 0.565 65.570 1.00 93.25 223 ASP A C 1
ATOM 1737 O O . ASP A 1 223 ? -29.988 0.814 64.566 1.00 93.25 223 ASP A O 1
ATOM 1741 N N . MET A 1 224 ? -31.820 -0.102 65.492 1.00 93.50 224 MET A N 1
ATOM 1742 C CA . MET A 1 224 ? -32.366 -0.569 64.216 1.00 93.50 224 MET A CA 1
ATOM 1743 C C . MET A 1 224 ? -32.681 0.583 63.259 1.00 93.50 224 MET A C 1
ATOM 1745 O O . MET A 1 224 ? -32.380 0.481 62.071 1.00 93.50 224 MET A O 1
ATOM 1749 N N . ASN A 1 225 ? -33.223 1.700 63.745 1.00 91.75 225 ASN A N 1
ATOM 1750 C CA . ASN A 1 225 ? -33.471 2.879 62.916 1.00 91.75 225 ASN A CA 1
ATOM 1751 C C . ASN A 1 225 ? -32.172 3.475 62.357 1.00 91.75 225 ASN A C 1
ATOM 1753 O O . ASN A 1 225 ? -32.129 3.846 61.181 1.00 91.75 225 ASN A O 1
ATOM 1757 N N . ARG A 1 226 ? -31.102 3.547 63.161 1.00 93.19 226 ARG A N 1
ATOM 1758 C CA . ARG A 1 226 ? -29.775 3.968 62.677 1.00 93.19 226 ARG A CA 1
ATOM 1759 C C . ARG A 1 226 ? -29.261 3.041 61.577 1.00 93.19 226 ARG A C 1
ATOM 1761 O O . ARG A 1 226 ? -28.779 3.521 60.553 1.00 93.19 226 ARG A O 1
ATOM 1768 N N . PHE A 1 227 ? -29.401 1.732 61.769 1.00 92.56 227 PHE A N 1
ATOM 1769 C CA . PHE A 1 227 ? -29.002 0.732 60.783 1.00 92.56 227 PHE A CA 1
ATOM 1770 C C . PHE A 1 227 ? -29.789 0.889 59.475 1.00 92.56 227 PHE A C 1
ATOM 1772 O O . PHE A 1 227 ? -29.182 1.012 58.416 1.00 92.56 227 PHE A O 1
ATOM 1779 N N . LEU A 1 228 ? -31.122 0.989 59.534 1.00 93.50 228 LEU A N 1
ATOM 1780 C CA . LEU A 1 228 ? -31.975 1.158 58.350 1.00 93.50 228 LEU A CA 1
ATOM 1781 C C . LEU A 1 228 ? -31.654 2.430 57.557 1.00 93.50 228 LEU A C 1
ATOM 1783 O O . LEU A 1 228 ? -31.617 2.370 56.331 1.00 93.50 228 LEU A O 1
ATOM 1787 N N . ARG A 1 229 ? -31.355 3.549 58.230 1.00 91.88 229 ARG A N 1
ATOM 1788 C CA . ARG A 1 229 ? -30.903 4.779 57.554 1.00 91.88 229 ARG A CA 1
ATOM 1789 C C . ARG A 1 229 ? -29.607 4.563 56.778 1.00 91.88 229 ARG A C 1
ATOM 1791 O O . ARG A 1 229 ? -29.504 4.997 55.639 1.00 91.88 229 ARG A O 1
ATOM 1798 N N . SER A 1 230 ? -28.648 3.839 57.357 1.00 93.75 230 SER A N 1
ATOM 1799 C CA . SER A 1 230 ? -27.407 3.498 56.653 1.00 93.75 230 SER A CA 1
ATOM 1800 C C . SER A 1 230 ? -27.662 2.629 55.413 1.00 93.75 230 SER A C 1
ATOM 1802 O O . SER A 1 230 ? -26.999 2.830 54.396 1.00 93.75 230 SER A O 1
ATOM 1804 N N . PHE A 1 231 ? -28.633 1.707 55.455 1.00 91.75 231 PHE A N 1
ATOM 1805 C CA . PHE A 1 231 ? -29.038 0.936 54.269 1.00 91.75 231 PHE A CA 1
ATOM 1806 C C . PHE A 1 231 ? -29.723 1.792 53.212 1.00 91.75 231 PHE A C 1
ATOM 1808 O O . PHE A 1 231 ? -29.451 1.612 52.027 1.00 91.75 231 PHE A O 1
ATOM 1815 N N . GLU A 1 232 ? -30.604 2.705 53.617 1.00 90.50 232 GLU A N 1
ATOM 1816 C CA . GLU A 1 232 ? -31.270 3.632 52.702 1.00 90.50 232 GLU A CA 1
ATOM 1817 C C . GLU A 1 232 ? -30.242 4.505 51.971 1.00 90.50 232 GLU A C 1
ATOM 1819 O O . GLU A 1 232 ? -30.234 4.540 50.741 1.00 90.50 232 GLU A O 1
ATOM 1824 N N . GLU A 1 233 ? -29.306 5.111 52.707 1.00 93.69 233 GLU A N 1
ATOM 1825 C CA . GLU A 1 233 ? -28.205 5.897 52.138 1.00 93.69 233 GLU A CA 1
ATOM 1826 C C . GLU A 1 233 ? -27.346 5.070 51.169 1.00 93.69 233 GLU A C 1
ATOM 1828 O O . GLU A 1 233 ? -27.068 5.513 50.052 1.00 93.69 233 GLU A O 1
ATOM 1833 N N . ALA A 1 234 ? -26.963 3.847 51.557 1.00 93.88 234 ALA A N 1
ATOM 1834 C CA . ALA A 1 234 ? -26.197 2.951 50.692 1.00 93.88 234 ALA A CA 1
ATOM 1835 C C . ALA A 1 234 ? -26.962 2.598 49.405 1.00 93.88 234 ALA A C 1
ATOM 1837 O O . ALA A 1 234 ? -26.377 2.588 48.325 1.00 93.88 234 ALA A O 1
ATOM 1838 N N . SER A 1 235 ? -28.272 2.369 49.503 1.00 94.25 235 SER A N 1
ATOM 1839 C CA . SER A 1 235 ? -29.125 2.003 48.365 1.00 94.25 235 SER A CA 1
ATOM 1840 C C . SER A 1 235 ? -29.312 3.159 47.388 1.00 94.25 235 SER A C 1
ATOM 1842 O O . SER A 1 235 ? -29.230 2.959 46.177 1.00 94.25 235 SER A O 1
ATOM 1844 N N . ILE A 1 236 ? -29.514 4.378 47.900 1.00 92.62 236 ILE A N 1
ATOM 1845 C CA . ILE A 1 236 ? -29.575 5.594 47.077 1.00 92.62 236 ILE A CA 1
ATOM 1846 C C . ILE A 1 236 ? -28.262 5.759 46.314 1.00 92.62 236 ILE A C 1
ATOM 1848 O O . ILE A 1 236 ? -28.279 5.926 45.094 1.00 92.62 236 ILE A O 1
ATOM 1852 N N . LYS A 1 237 ? -27.126 5.612 47.003 1.00 95.25 237 LYS A N 1
ATOM 1853 C CA . LYS A 1 237 ? -25.810 5.698 46.371 1.00 95.25 237 LYS A CA 1
ATOM 1854 C C . LYS A 1 237 ? -25.619 4.635 45.285 1.00 95.25 237 LYS A C 1
ATOM 1856 O O . LYS A 1 237 ? -25.180 4.961 44.185 1.00 95.25 237 LYS A O 1
ATOM 1861 N N . THR A 1 238 ? -25.997 3.380 45.542 1.00 95.25 238 THR A N 1
ATOM 1862 C CA . THR A 1 238 ? -25.950 2.327 44.515 1.00 95.25 238 THR A CA 1
ATOM 1863 C C . THR A 1 238 ? -26.840 2.675 43.321 1.00 95.25 238 THR A C 1
ATOM 1865 O O . THR A 1 238 ? -26.411 2.513 42.182 1.00 95.25 238 THR A O 1
ATOM 1868 N N . SER A 1 239 ? -28.047 3.208 43.545 1.00 93.94 239 SER A N 1
ATOM 1869 C CA . SER A 1 239 ? -28.924 3.669 42.461 1.00 93.94 239 SER A CA 1
ATOM 1870 C C . SER A 1 239 ? -28.265 4.757 41.605 1.00 93.94 239 SER A C 1
ATOM 1872 O O . SER A 1 239 ? -28.378 4.718 40.380 1.00 93.94 239 SER A O 1
ATOM 1874 N N . GLU A 1 240 ? -27.593 5.730 42.219 1.00 94.75 240 GLU A N 1
ATOM 1875 C CA . GLU A 1 240 ? -26.857 6.775 41.497 1.00 94.75 240 GLU A CA 1
ATOM 1876 C C . GLU A 1 240 ? -25.716 6.181 40.654 1.00 94.75 240 GLU A C 1
ATOM 1878 O O . GLU A 1 240 ? -25.582 6.512 39.474 1.00 94.75 240 GLU A O 1
ATOM 1883 N N . GLU A 1 241 ? -24.947 5.241 41.210 1.00 96.12 241 GLU A N 1
ATOM 1884 C CA . GLU A 1 241 ? -23.872 4.535 40.497 1.00 96.12 241 GLU A CA 1
ATOM 1885 C C . GLU A 1 241 ? -24.400 3.720 39.297 1.00 96.12 241 GLU A C 1
ATOM 1887 O O . GLU A 1 241 ? -23.769 3.701 38.233 1.00 96.12 241 GLU A O 1
ATOM 1892 N N . VAL A 1 242 ? -25.591 3.113 39.406 1.00 95.81 242 VAL A N 1
ATOM 1893 C CA . VAL A 1 242 ? -26.250 2.422 38.279 1.00 95.81 242 VAL A CA 1
ATOM 1894 C C . VAL A 1 242 ? -26.588 3.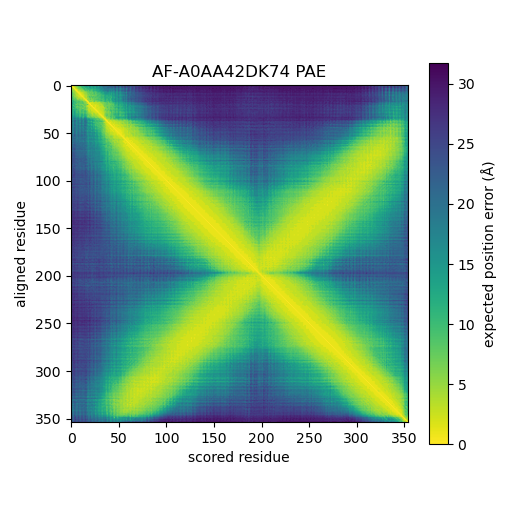397 37.147 1.00 95.81 242 VAL A C 1
ATOM 1896 O O . VAL A 1 242 ? -26.374 3.090 35.970 1.00 95.81 242 VAL A O 1
ATOM 1899 N N . VAL A 1 243 ? -27.091 4.590 37.478 1.00 93.56 243 VAL A N 1
ATOM 1900 C CA . VAL A 1 243 ? -27.416 5.627 36.484 1.00 93.56 243 VAL A CA 1
ATOM 1901 C C . VAL A 1 243 ? -26.150 6.114 35.779 1.00 93.56 243 VAL A C 1
ATOM 1903 O O . VAL A 1 243 ? -26.129 6.208 34.550 1.00 93.56 243 VAL A O 1
ATOM 1906 N N . VAL A 1 244 ? -25.073 6.363 36.529 1.00 95.62 244 VAL A N 1
ATOM 1907 C CA . VAL A 1 244 ? -23.768 6.733 35.958 1.00 95.62 244 VAL A CA 1
ATOM 1908 C C . VAL A 1 244 ? -23.260 5.645 35.010 1.00 95.62 244 VAL A C 1
ATOM 1910 O O . VAL A 1 244 ? -22.846 5.957 33.893 1.00 95.62 244 VAL A O 1
ATOM 1913 N N . THR A 1 245 ? -23.355 4.376 35.411 1.00 95.25 245 THR A N 1
ATOM 1914 C CA . THR A 1 245 ? -22.962 3.229 34.578 1.00 95.25 245 THR A CA 1
ATOM 1915 C C . THR A 1 245 ? -23.774 3.178 33.284 1.00 95.25 245 THR A C 1
ATOM 1917 O O . THR A 1 245 ? -23.205 3.050 32.203 1.00 95.25 245 THR A O 1
ATOM 1920 N N . THR A 1 246 ? -25.091 3.377 33.364 1.00 93.38 246 THR A N 1
ATOM 1921 C CA . THR A 1 246 ? -25.991 3.370 32.198 1.00 93.38 246 THR A CA 1
ATOM 1922 C C . THR A 1 246 ? -25.658 4.489 31.205 1.00 93.38 246 THR A C 1
ATOM 1924 O O . THR A 1 246 ? -25.610 4.257 29.997 1.00 93.38 246 THR A O 1
ATOM 1927 N N . ASN A 1 247 ? -25.351 5.690 31.702 1.00 93.62 247 ASN A N 1
ATOM 1928 C CA . ASN A 1 247 ? -24.884 6.797 30.862 1.00 93.62 247 ASN A CA 1
ATOM 1929 C C . ASN A 1 247 ? -23.510 6.500 30.239 1.00 93.62 247 ASN A C 1
ATOM 1931 O O . ASN A 1 247 ? -23.268 6.821 29.075 1.00 93.62 247 ASN A O 1
ATOM 1935 N N . GLY A 1 248 ? -22.616 5.854 30.995 1.00 95.31 248 GLY A N 1
ATOM 1936 C CA . GLY A 1 248 ? -21.327 5.377 30.496 1.00 95.31 248 GLY A CA 1
ATOM 1937 C C . GLY A 1 248 ? -21.486 4.415 29.319 1.00 95.31 248 GLY A C 1
ATOM 1938 O O . GLY A 1 248 ? -20.826 4.593 28.298 1.00 95.31 248 GLY A O 1
ATOM 1939 N N . ILE A 1 249 ? -22.417 3.463 29.418 1.00 95.38 249 ILE A N 1
ATOM 1940 C CA . ILE A 1 249 ? -22.737 2.515 28.343 1.00 95.38 249 ILE A CA 1
ATOM 1941 C C . ILE A 1 249 ? -23.179 3.241 27.066 1.00 95.38 249 ILE A C 1
ATOM 1943 O O . ILE A 1 249 ? -22.664 2.941 25.992 1.00 95.38 249 ILE A O 1
ATOM 1947 N N . ALA A 1 250 ? -24.088 4.216 27.171 1.00 92.56 250 ALA A N 1
ATOM 1948 C CA . ALA A 1 250 ? -24.570 4.972 26.011 1.00 92.56 250 ALA A CA 1
ATOM 1949 C C . ALA A 1 250 ? -23.430 5.700 25.270 1.00 92.56 250 ALA A C 1
ATOM 1951 O O . ALA A 1 250 ? -23.386 5.718 24.039 1.00 92.56 250 ALA A O 1
ATOM 1952 N N . ASN A 1 251 ? -22.460 6.243 26.012 1.00 94.75 251 ASN A N 1
ATOM 1953 C CA . ASN A 1 251 ? -21.275 6.862 25.416 1.00 94.75 251 ASN A CA 1
ATOM 1954 C C . ASN A 1 251 ? -20.381 5.845 24.693 1.00 94.75 251 ASN A C 1
ATOM 1956 O O . ASN A 1 251 ? -19.823 6.167 23.643 1.00 94.75 251 ASN A O 1
ATOM 1960 N N . VAL A 1 252 ? -20.219 4.634 25.240 1.00 95.44 252 VAL A N 1
ATOM 1961 C CA . VAL A 1 252 ? -19.431 3.580 24.583 1.00 95.44 252 VAL A CA 1
ATOM 1962 C C . VAL A 1 252 ? -20.120 3.111 23.301 1.00 95.44 252 VAL A C 1
ATOM 1964 O O . VAL A 1 252 ? -19.452 3.012 22.277 1.00 95.44 252 VAL A O 1
ATOM 1967 N N . GLU A 1 253 ? -21.441 2.913 23.307 1.00 93.38 253 GLU A N 1
ATOM 1968 C CA . GLU A 1 253 ? -22.191 2.571 22.087 1.00 93.38 253 GLU A CA 1
ATOM 1969 C C . GLU A 1 253 ? -22.029 3.620 20.987 1.00 93.38 253 GLU A C 1
ATOM 1971 O O . GLU A 1 253 ? -21.791 3.270 19.833 1.00 93.38 253 GLU A O 1
ATOM 1976 N N . SER A 1 254 ? -22.109 4.909 21.334 1.00 94.88 254 SER A N 1
ATOM 1977 C CA . SER A 1 254 ? -21.904 5.985 20.360 1.00 94.88 254 SER A CA 1
ATOM 1978 C C . SER A 1 254 ? -20.529 5.896 19.694 1.00 94.88 254 SER A C 1
ATOM 1980 O O . SER A 1 254 ? -20.432 6.060 18.481 1.00 94.88 254 SER A O 1
ATOM 1982 N N . LYS A 1 255 ? -19.475 5.614 20.470 1.00 95.31 255 LYS A N 1
ATOM 1983 C CA . LYS A 1 255 ? -18.110 5.455 19.944 1.00 95.31 255 LYS A CA 1
ATOM 1984 C C . LYS A 1 255 ? -17.951 4.192 19.101 1.00 95.31 255 LYS A C 1
ATOM 1986 O O . LYS A 1 255 ? -17.199 4.201 18.135 1.00 95.31 255 LYS A O 1
ATOM 1991 N N . LEU A 1 256 ? -18.645 3.110 19.449 1.00 95.19 256 LEU A N 1
ATOM 1992 C CA . LEU A 1 256 ? -18.627 1.887 18.647 1.00 95.19 256 LEU A CA 1
ATOM 1993 C C . LEU A 1 256 ? -19.320 2.083 17.303 1.00 95.19 256 LEU A C 1
ATOM 1995 O O . LEU A 1 256 ? -18.805 1.602 16.303 1.00 95.19 256 LEU A O 1
ATOM 1999 N N . ASN A 1 257 ? -20.426 2.827 17.253 1.00 92.56 257 ASN A N 1
ATOM 2000 C CA . ASN A 1 257 ? -21.080 3.155 15.985 1.00 92.56 257 ASN A CA 1
ATOM 2001 C C . ASN A 1 257 ? -20.157 3.964 15.061 1.00 92.56 257 ASN A C 1
ATOM 2003 O O . ASN A 1 257 ? -20.036 3.632 13.886 1.00 92.56 257 ASN A O 1
ATOM 2007 N N . GLU A 1 258 ? -19.442 4.957 15.598 1.00 95.88 258 GLU A N 1
ATOM 2008 C CA . GLU A 1 258 ? -18.410 5.689 14.847 1.00 95.88 258 GLU A CA 1
ATOM 2009 C C . GLU A 1 258 ? -17.305 4.743 14.343 1.00 95.88 258 GLU A C 1
ATOM 2011 O O . GLU A 1 258 ? -16.877 4.821 13.194 1.00 95.88 258 GLU A O 1
ATOM 2016 N N . MET A 1 259 ? -16.885 3.786 15.172 1.00 95.88 259 MET A N 1
ATOM 2017 C CA . MET A 1 259 ? -15.879 2.794 14.794 1.00 95.88 259 MET A CA 1
ATOM 2018 C C . MET A 1 259 ? -16.364 1.844 13.686 1.00 95.88 259 MET A C 1
ATOM 2020 O O . MET A 1 259 ? -15.580 1.488 12.809 1.00 95.88 259 MET A O 1
ATOM 2024 N N . VAL A 1 260 ? -17.646 1.462 13.686 1.00 95.44 260 VAL A N 1
ATOM 2025 C CA . VAL A 1 260 ? -18.265 0.681 12.600 1.00 95.44 260 VAL A CA 1
ATOM 2026 C C . VAL A 1 260 ? -18.224 1.450 11.283 1.00 95.44 260 VAL A C 1
ATOM 2028 O O . VAL A 1 260 ? -17.932 0.860 10.244 1.00 95.44 260 VAL A O 1
ATOM 2031 N N . ASP A 1 261 ? -18.511 2.749 11.307 1.00 96.12 261 ASP A N 1
ATOM 2032 C CA . ASP A 1 261 ? -18.477 3.571 10.099 1.00 96.12 261 ASP A CA 1
ATOM 2033 C C . ASP A 1 261 ? -17.043 3.762 9.584 1.00 96.12 261 ASP A C 1
ATOM 2035 O O . ASP A 1 261 ? -16.810 3.573 8.390 1.00 96.12 261 ASP A O 1
ATOM 2039 N N . ASN A 1 262 ? -16.067 3.972 10.476 1.00 96.38 262 ASN A N 1
ATOM 2040 C CA . ASN A 1 262 ? -14.646 3.995 10.109 1.00 96.38 262 ASN A CA 1
ATOM 2041 C C . ASN A 1 262 ? -14.197 2.671 9.464 1.00 96.38 262 ASN A C 1
ATOM 2043 O O . ASN A 1 262 ? -13.479 2.681 8.472 1.00 96.38 262 ASN A O 1
ATOM 2047 N N . ILE A 1 263 ? -14.659 1.518 9.967 1.00 96.44 263 ILE A N 1
ATOM 2048 C CA . ILE A 1 263 ? -14.351 0.212 9.356 1.00 96.44 263 ILE A CA 1
ATOM 2049 C C . ILE A 1 263 ? -14.921 0.088 7.939 1.00 96.44 263 ILE A C 1
ATOM 2051 O O . ILE A 1 263 ? -14.294 -0.538 7.083 1.00 96.44 263 ILE A O 1
ATOM 2055 N N . LYS A 1 264 ? -16.108 0.642 7.669 1.00 95.19 264 LYS A N 1
ATOM 2056 C CA . LYS A 1 264 ? -16.669 0.639 6.308 1.00 95.19 264 LYS A CA 1
ATOM 2057 C C . LYS A 1 264 ? -15.814 1.485 5.370 1.00 95.19 264 LYS A C 1
ATOM 2059 O O . LYS A 1 264 ? -15.494 1.020 4.281 1.00 95.19 264 LYS A O 1
ATOM 2064 N N . GLU A 1 265 ? -15.402 2.671 5.812 1.00 96.88 265 GLU A N 1
ATOM 2065 C CA . GLU A 1 265 ? -14.501 3.534 5.042 1.00 96.88 265 GLU A CA 1
ATOM 2066 C C . GLU A 1 265 ? -13.139 2.855 4.800 1.00 96.88 265 GLU A C 1
ATOM 2068 O O . GLU A 1 265 ? -12.640 2.838 3.673 1.00 96.88 265 GLU A O 1
ATOM 2073 N N . ASP A 1 266 ? -12.579 2.188 5.812 1.00 96.19 266 ASP A N 1
ATOM 2074 C CA . ASP A 1 266 ? -11.363 1.380 5.674 1.00 96.19 266 ASP A CA 1
ATOM 2075 C C . ASP A 1 266 ? -11.542 0.259 4.633 1.00 96.19 266 ASP A C 1
ATOM 2077 O O . ASP A 1 266 ? -10.652 0.017 3.819 1.00 96.19 266 ASP A O 1
ATOM 2081 N N . LYS A 1 267 ? -12.695 -0.423 4.600 1.00 95.94 267 LYS A N 1
ATOM 2082 C CA . LYS A 1 267 ? -12.979 -1.444 3.574 1.00 95.94 267 LYS A CA 1
ATOM 2083 C C . LYS A 1 267 ? -13.025 -0.844 2.171 1.00 95.94 267 LYS A C 1
ATOM 2085 O O . LYS A 1 267 ? -12.422 -1.410 1.258 1.00 95.94 267 LYS A O 1
ATOM 2090 N N . ASP A 1 268 ? -13.712 0.280 1.997 1.00 96.94 268 ASP A N 1
ATOM 2091 C CA . ASP A 1 268 ? -13.841 0.941 0.695 1.00 96.94 268 ASP A CA 1
ATOM 2092 C C . ASP A 1 268 ? -12.480 1.431 0.181 1.00 96.94 268 ASP A C 1
ATOM 2094 O O . ASP A 1 268 ? -12.127 1.202 -0.979 1.00 96.94 268 ASP A O 1
ATOM 2098 N N . THR A 1 269 ? -11.666 2.028 1.055 1.00 96.94 269 THR A N 1
ATOM 2099 C CA . THR A 1 269 ? -10.304 2.462 0.706 1.00 96.94 269 THR A CA 1
ATOM 2100 C C . THR A 1 269 ? -9.393 1.280 0.372 1.00 96.94 269 THR A C 1
ATOM 2102 O O . THR A 1 269 ? -8.647 1.341 -0.606 1.00 96.94 269 THR A O 1
ATOM 2105 N N . ILE A 1 270 ? -9.479 0.167 1.108 1.00 96.88 270 ILE A N 1
ATOM 2106 C CA . ILE A 1 270 ? -8.741 -1.065 0.793 1.00 96.88 270 ILE A CA 1
ATOM 2107 C C . ILE A 1 270 ? -9.127 -1.603 -0.592 1.00 96.88 270 ILE A C 1
ATOM 2109 O O . ILE A 1 270 ? -8.241 -1.998 -1.355 1.00 96.88 270 ILE A O 1
ATOM 2113 N N . LEU A 1 271 ? -10.418 -1.613 -0.938 1.00 96.00 271 LEU A N 1
ATOM 2114 C CA . LEU A 1 271 ? -10.890 -2.061 -2.252 1.00 96.00 271 LEU A CA 1
ATOM 2115 C C . LEU A 1 271 ? -10.369 -1.169 -3.386 1.00 96.00 271 LEU A C 1
ATOM 2117 O O . LEU A 1 271 ? -9.938 -1.689 -4.419 1.00 96.00 271 LEU A O 1
ATOM 2121 N N . ASP A 1 272 ? -10.356 0.153 -3.194 1.00 97.00 272 ASP A N 1
ATOM 2122 C CA . ASP A 1 272 ? -9.790 1.080 -4.179 1.00 97.00 272 ASP A CA 1
ATOM 2123 C C . ASP A 1 272 ? -8.286 0.835 -4.373 1.00 97.00 272 ASP A C 1
ATOM 2125 O O . ASP A 1 272 ? -7.819 0.646 -5.499 1.00 97.00 272 ASP A O 1
ATOM 2129 N N . VAL A 1 273 ? -7.529 0.707 -3.279 1.00 95.75 273 VAL A N 1
ATOM 2130 C CA . VAL A 1 273 ? -6.090 0.411 -3.335 1.00 95.75 273 VAL A CA 1
ATOM 2131 C C . VAL A 1 273 ? -5.827 -0.939 -4.017 1.00 95.75 273 VAL A C 1
ATOM 2133 O O . VAL A 1 273 ? -4.908 -1.048 -4.830 1.00 95.75 273 VAL A O 1
ATOM 2136 N N . GLN A 1 274 ? -6.646 -1.967 -3.773 1.00 94.69 274 GLN A N 1
ATOM 2137 C CA . GLN A 1 274 ? -6.549 -3.249 -4.485 1.00 94.69 274 GLN A CA 1
ATOM 2138 C C . GLN A 1 274 ? -6.758 -3.098 -5.997 1.00 94.69 274 GLN A C 1
ATOM 2140 O O . GLN A 1 274 ? -6.069 -3.752 -6.789 1.00 94.69 274 GLN A O 1
ATOM 2145 N N . GLN A 1 275 ? -7.694 -2.249 -6.421 1.00 95.50 275 GLN A N 1
ATOM 2146 C CA . GLN A 1 275 ? -7.926 -1.994 -7.838 1.00 95.50 275 GLN A CA 1
ATOM 2147 C C . GLN A 1 275 ? -6.769 -1.208 -8.466 1.00 95.50 275 GLN A C 1
ATOM 2149 O O . GLN A 1 275 ? -6.313 -1.558 -9.558 1.00 95.50 275 GLN A O 1
ATOM 2154 N N . GLN A 1 276 ? -6.247 -0.198 -7.769 1.00 95.19 276 GLN A N 1
ATOM 2155 C CA . GLN A 1 276 ? -5.058 0.536 -8.202 1.00 95.19 276 GLN A CA 1
ATOM 2156 C C . GLN A 1 276 ? -3.858 -0.404 -8.363 1.00 95.19 276 GLN A C 1
ATOM 2158 O O . GLN A 1 276 ? -3.186 -0.369 -9.392 1.00 95.19 276 GLN A O 1
ATOM 2163 N N . MET A 1 277 ? -3.645 -1.322 -7.418 1.00 93.94 277 MET A N 1
ATOM 2164 C CA . MET A 1 277 ? -2.584 -2.329 -7.493 1.00 93.94 277 MET A CA 1
ATOM 2165 C C . MET A 1 277 ? -2.691 -3.225 -8.726 1.00 93.94 277 MET A C 1
ATOM 2167 O O . MET A 1 277 ? -1.684 -3.480 -9.386 1.00 93.94 277 MET A O 1
ATOM 2171 N N . LYS A 1 278 ? -3.901 -3.672 -9.090 1.00 93.06 278 LYS A N 1
ATOM 2172 C CA . LYS A 1 278 ? -4.110 -4.435 -10.334 1.00 93.06 278 LYS A CA 1
ATOM 2173 C C . LYS A 1 278 ? -3.709 -3.630 -11.567 1.00 93.06 278 LYS A C 1
ATOM 2175 O O . LYS A 1 278 ? -3.074 -4.179 -12.465 1.00 93.06 278 LYS A O 1
ATOM 2180 N N . ASN A 1 279 ? -4.052 -2.343 -11.601 1.00 95.50 279 ASN A N 1
ATOM 2181 C CA . ASN A 1 279 ? -3.700 -1.465 -12.714 1.00 95.50 279 ASN A CA 1
ATOM 2182 C C . ASN A 1 279 ? -2.178 -1.284 -12.816 1.00 95.50 279 ASN A C 1
ATOM 2184 O O . ASN A 1 279 ? -1.625 -1.421 -13.905 1.00 95.50 279 ASN A O 1
ATOM 2188 N N . VAL A 1 280 ? -1.491 -1.039 -11.693 1.00 94.19 280 VAL A N 1
ATOM 2189 C CA . VAL A 1 280 ? -0.025 -0.895 -11.678 1.00 94.19 280 VAL A CA 1
ATOM 2190 C C . V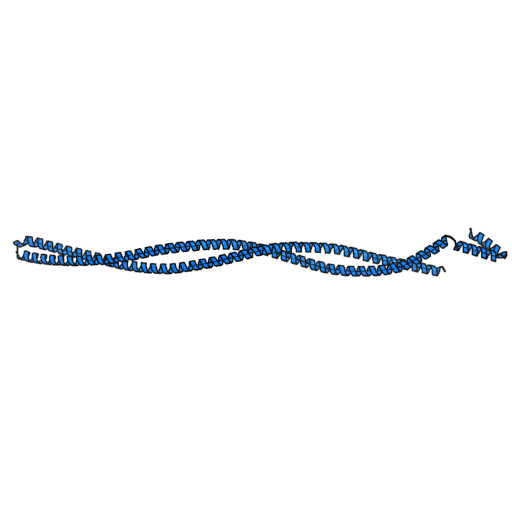AL A 1 280 ? 0.658 -2.199 -12.089 1.00 94.19 280 VAL A C 1
ATOM 2192 O O . VAL A 1 280 ? 1.594 -2.166 -12.880 1.00 94.19 280 VAL A O 1
ATOM 2195 N N . ASN A 1 281 ? 0.157 -3.353 -11.645 1.00 93.50 281 ASN A N 1
ATOM 2196 C CA . ASN A 1 281 ? 0.693 -4.647 -12.069 1.00 93.50 281 ASN A CA 1
ATOM 2197 C C . ASN A 1 281 ? 0.548 -4.866 -13.591 1.00 93.50 281 ASN A C 1
ATOM 2199 O O . ASN A 1 281 ? 1.449 -5.394 -14.238 1.00 93.50 281 ASN A O 1
ATOM 2203 N N . GLY A 1 282 ? -0.558 -4.401 -14.185 1.00 93.94 282 GLY A N 1
ATOM 2204 C CA . GLY A 1 282 ? -0.729 -4.377 -15.640 1.00 93.94 282 GLY A CA 1
ATOM 2205 C C . GLY A 1 282 ? 0.303 -3.491 -16.347 1.00 93.94 282 GLY A C 1
ATOM 2206 O O . GLY A 1 282 ? 0.884 -3.909 -17.344 1.00 93.94 282 GLY A O 1
ATOM 2207 N N . LEU A 1 283 ? 0.586 -2.305 -15.799 1.00 93.50 283 LEU A N 1
ATOM 2208 C CA . LEU A 1 283 ? 1.617 -1.408 -16.335 1.00 93.50 283 LEU A CA 1
ATOM 2209 C C . LEU A 1 283 ? 3.019 -2.022 -16.255 1.00 93.50 283 LEU A C 1
ATOM 2211 O O . LEU A 1 283 ? 3.776 -1.906 -17.211 1.00 93.50 283 LEU A O 1
ATOM 2215 N N . VAL A 1 284 ? 3.354 -2.703 -15.157 1.00 93.69 284 VAL A N 1
ATOM 2216 C CA . VAL A 1 284 ? 4.631 -3.425 -15.012 1.00 93.69 284 VAL A CA 1
ATOM 2217 C C . VAL A 1 284 ? 4.768 -4.531 -16.052 1.00 93.69 284 VAL A C 1
ATOM 2219 O O . VAL A 1 284 ? 5.813 -4.669 -16.679 1.00 93.69 284 VAL A O 1
ATOM 2222 N N . HIS A 1 285 ? 3.693 -5.268 -16.324 1.00 92.31 285 HIS A N 1
ATOM 2223 C CA . HIS A 1 285 ? 3.714 -6.267 -17.387 1.00 92.31 285 HIS A CA 1
ATOM 2224 C C . HIS A 1 285 ? 3.954 -5.660 -18.783 1.00 92.31 285 HIS A C 1
ATOM 2226 O O . HIS A 1 285 ? 4.598 -6.277 -19.632 1.00 92.31 285 HIS A O 1
ATOM 2232 N N . ASP A 1 286 ? 3.449 -4.455 -19.050 1.00 93.00 286 ASP A N 1
ATOM 2233 C CA . ASP A 1 286 ? 3.755 -3.760 -20.301 1.00 93.00 286 ASP A CA 1
ATOM 2234 C C . ASP A 1 286 ? 5.183 -3.193 -20.313 1.00 93.00 286 ASP A C 1
ATOM 2236 O O . ASP A 1 286 ? 5.831 -3.224 -21.362 1.00 93.00 286 ASP A O 1
ATOM 2240 N N . LEU A 1 287 ? 5.711 -2.749 -19.165 1.00 90.75 287 LEU A N 1
ATOM 2241 C CA . LEU A 1 287 ? 7.115 -2.344 -19.012 1.00 90.75 287 LEU A CA 1
ATOM 2242 C C . LEU A 1 287 ? 8.081 -3.481 -19.364 1.00 90.75 287 LEU A C 1
ATOM 2244 O O . LEU A 1 287 ? 9.040 -3.231 -20.094 1.00 90.75 287 LEU A O 1
ATOM 2248 N N . ASP A 1 288 ? 7.789 -4.720 -18.961 1.00 92.06 288 ASP A N 1
ATOM 2249 C CA . ASP A 1 288 ? 8.576 -5.903 -19.344 1.00 92.06 288 ASP A CA 1
ATOM 2250 C C . ASP A 1 288 ? 8.733 -6.023 -20.872 1.00 92.06 288 ASP A C 1
ATOM 2252 O O . ASP A 1 288 ? 9.839 -6.209 -21.385 1.00 92.06 288 ASP A O 1
ATOM 2256 N N . LYS A 1 289 ? 7.647 -5.820 -21.630 1.00 91.75 289 LYS A N 1
ATOM 2257 C CA . LYS A 1 289 ? 7.689 -5.854 -23.105 1.00 91.75 289 LYS A CA 1
ATOM 2258 C C . LYS A 1 289 ? 8.531 -4.716 -23.681 1.00 91.75 289 LYS A C 1
ATOM 2260 O O . LYS A 1 289 ? 9.232 -4.906 -24.677 1.00 91.75 289 LYS A O 1
ATOM 2265 N N . TYR A 1 290 ? 8.463 -3.525 -23.083 1.00 89.88 290 TYR A N 1
ATOM 2266 C CA . TYR A 1 290 ? 9.302 -2.400 -23.500 1.00 89.88 290 TYR A CA 1
ATOM 2267 C C . TYR A 1 290 ? 10.785 -2.668 -23.227 1.00 89.88 290 TYR A C 1
ATOM 2269 O O . TYR A 1 290 ? 11.615 -2.342 -24.074 1.00 89.88 290 TYR A O 1
ATOM 2277 N N . ILE A 1 291 ? 11.122 -3.296 -22.098 1.00 90.56 291 ILE A N 1
ATOM 2278 C CA . ILE A 1 291 ? 12.492 -3.708 -21.763 1.00 90.56 291 ILE A CA 1
ATOM 2279 C C . ILE A 1 291 ? 13.023 -4.692 -22.810 1.00 90.56 291 ILE A C 1
ATOM 2281 O O . ILE A 1 291 ? 14.100 -4.459 -23.360 1.00 90.56 291 ILE A O 1
ATOM 2285 N N . GLU A 1 292 ? 12.263 -5.734 -23.154 1.00 91.25 292 GLU A N 1
ATOM 2286 C CA . GLU A 1 292 ? 12.649 -6.684 -24.210 1.00 91.25 292 GLU A CA 1
ATOM 2287 C C . GLU A 1 292 ? 12.872 -5.984 -25.564 1.00 91.25 292 GLU A C 1
ATOM 2289 O O . GLU A 1 292 ? 13.857 -6.242 -26.265 1.00 91.25 292 GLU A O 1
ATOM 2294 N N . GLY A 1 293 ? 11.993 -5.042 -25.923 1.00 90.94 293 GLY A N 1
ATOM 2295 C CA . GLY A 1 293 ? 12.123 -4.247 -27.145 1.00 90.94 293 GLY A CA 1
ATOM 2296 C C . GLY A 1 293 ? 13.375 -3.361 -27.163 1.00 90.94 293 GLY A C 1
ATOM 2297 O O . GLY A 1 293 ? 14.079 -3.301 -28.175 1.00 90.94 293 GLY A O 1
ATOM 2298 N N . CYS A 1 294 ? 13.683 -2.699 -26.046 1.00 90.00 294 CYS A N 1
ATOM 2299 C CA . CYS A 1 294 ? 14.891 -1.889 -25.892 1.00 90.00 294 CYS A CA 1
ATOM 2300 C C . CYS A 1 294 ? 16.160 -2.741 -25.997 1.00 90.00 294 CYS A C 1
ATOM 2302 O O . CYS A 1 294 ? 17.100 -2.344 -26.685 1.00 90.00 294 CYS A O 1
ATOM 2304 N N . GLU A 1 295 ? 16.180 -3.926 -25.383 1.00 90.88 295 GLU A N 1
ATOM 2305 C CA . GLU A 1 295 ? 17.312 -4.855 -25.465 1.00 90.88 295 GLU A CA 1
ATOM 2306 C C . GLU A 1 295 ? 17.607 -5.244 -26.917 1.00 90.88 295 GLU A C 1
ATOM 2308 O O . GLU A 1 295 ? 18.746 -5.138 -27.385 1.00 90.88 295 GLU A O 1
ATOM 2313 N N . TYR A 1 296 ? 16.565 -5.597 -27.673 1.00 91.12 296 TYR A N 1
ATOM 2314 C CA . TYR A 1 296 ? 16.688 -5.889 -29.098 1.00 91.12 296 TYR A CA 1
ATOM 2315 C C . TYR A 1 296 ? 17.258 -4.699 -29.895 1.00 91.12 296 TYR A C 1
ATOM 2317 O O . TYR A 1 296 ? 18.130 -4.871 -30.758 1.00 91.12 296 TYR A O 1
ATOM 2325 N N . GLN A 1 297 ? 16.808 -3.475 -29.606 1.00 89.00 297 GLN A N 1
ATOM 2326 C CA . GLN A 1 297 ? 17.318 -2.264 -30.257 1.00 89.00 297 GLN A CA 1
ATOM 2327 C C . GLN A 1 297 ? 18.790 -1.992 -29.916 1.00 89.00 297 GLN A C 1
ATOM 2329 O O . GLN A 1 297 ? 19.584 -1.747 -30.824 1.00 89.00 297 GLN A O 1
ATOM 2334 N N . VAL A 1 298 ? 19.189 -2.102 -28.643 1.00 90.19 298 VAL A N 1
ATOM 2335 C CA . VAL A 1 298 ? 20.595 -1.942 -28.225 1.00 90.19 298 VAL A CA 1
ATOM 2336 C C . VAL A 1 298 ? 21.488 -2.914 -28.993 1.00 90.19 298 VAL A C 1
ATOM 2338 O O . VAL A 1 298 ? 22.509 -2.507 -29.554 1.00 90.19 298 VAL A O 1
ATOM 2341 N N . VAL A 1 299 ? 21.105 -4.193 -29.047 1.00 91.06 299 VAL A N 1
ATOM 2342 C CA . VAL A 1 299 ? 21.892 -5.244 -29.707 1.00 91.06 299 VAL A CA 1
ATOM 2343 C C . VAL A 1 299 ? 21.992 -5.002 -31.215 1.00 91.06 299 VAL A C 1
ATOM 2345 O O . VAL A 1 299 ? 23.087 -5.052 -31.779 1.00 91.06 299 VAL A O 1
ATOM 2348 N N . SER A 1 300 ? 20.873 -4.703 -31.877 1.00 90.31 300 SER A N 1
ATOM 2349 C CA . SER A 1 300 ? 20.843 -4.495 -33.331 1.00 90.31 300 SER A CA 1
ATOM 2350 C C . SER A 1 300 ? 21.637 -3.260 -33.771 1.00 90.31 300 SER A C 1
ATOM 2352 O O . SER A 1 300 ? 22.433 -3.347 -34.711 1.00 90.31 300 SER A O 1
ATOM 2354 N N . ILE A 1 301 ? 21.504 -2.130 -33.069 1.00 89.50 301 ILE A N 1
ATOM 2355 C CA . ILE A 1 301 ? 22.238 -0.901 -33.403 1.00 89.50 301 ILE A CA 1
ATOM 2356 C C . ILE A 1 301 ? 23.731 -1.063 -33.076 1.00 89.50 301 ILE A C 1
ATOM 2358 O O . ILE A 1 301 ? 24.572 -0.662 -33.884 1.00 89.50 301 ILE A O 1
ATOM 2362 N N . SER A 1 302 ? 24.080 -1.730 -31.966 1.00 90.81 302 SER A N 1
ATOM 2363 C CA . SER A 1 302 ? 25.476 -2.096 -31.660 1.00 90.81 302 SER A CA 1
ATOM 2364 C C . SER A 1 302 ? 26.101 -2.885 -32.805 1.00 90.81 302 SER A C 1
ATOM 2366 O O . SER A 1 302 ? 27.204 -2.565 -33.253 1.00 90.81 302 SER A O 1
ATOM 2368 N N . LYS A 1 303 ? 25.363 -3.863 -33.349 1.00 90.94 303 LYS A N 1
ATOM 2369 C CA . LYS A 1 303 ? 25.852 -4.654 -34.475 1.00 90.94 303 LYS A CA 1
ATOM 2370 C C . LYS A 1 303 ? 26.037 -3.821 -35.741 1.00 90.94 303 LYS A C 1
ATOM 2372 O O . LYS A 1 303 ? 27.029 -3.992 -36.446 1.00 90.94 303 LYS A O 1
ATOM 2377 N N . SER A 1 304 ? 25.114 -2.904 -36.020 1.00 89.12 304 SER A N 1
ATOM 2378 C CA . SER A 1 304 ? 25.236 -1.984 -37.153 1.00 89.12 304 SER A CA 1
ATOM 2379 C C . SER A 1 304 ? 26.465 -1.077 -37.023 1.00 89.12 304 SER A C 1
ATOM 2381 O O . SER A 1 304 ? 27.192 -0.897 -37.998 1.00 89.12 304 SER A O 1
ATOM 2383 N N . GLY A 1 305 ? 26.741 -0.544 -35.828 1.00 89.25 305 GLY A N 1
ATOM 2384 C CA . GLY A 1 305 ? 27.928 0.279 -35.568 1.00 89.25 305 GLY A CA 1
ATOM 2385 C C . GLY A 1 305 ? 29.244 -0.482 -35.775 1.00 89.25 305 GLY A C 1
ATOM 2386 O O . GLY A 1 305 ? 30.200 0.060 -36.335 1.00 89.25 305 GLY A O 1
ATOM 2387 N N . GLU A 1 306 ? 29.296 -1.766 -35.402 1.00 90.12 306 GLU A N 1
ATOM 2388 C CA . GLU A 1 306 ? 30.442 -2.633 -35.717 1.00 90.12 306 GLU A CA 1
ATOM 2389 C C . GLU A 1 306 ? 30.649 -2.784 -37.227 1.00 90.12 306 GLU A C 1
ATOM 2391 O O . GLU A 1 306 ? 31.772 -2.640 -37.710 1.00 90.12 306 GLU A O 1
ATOM 2396 N N . VAL A 1 307 ? 29.573 -3.045 -37.978 1.00 92.44 307 VAL A N 1
ATOM 2397 C CA . VAL A 1 307 ? 29.635 -3.201 -39.440 1.00 92.44 307 VAL A CA 1
ATOM 2398 C C . VAL A 1 307 ? 30.126 -1.914 -40.105 1.00 92.44 307 VAL A C 1
ATOM 2400 O O . VAL A 1 307 ? 31.014 -1.966 -40.953 1.00 92.44 307 VAL A O 1
ATOM 2403 N N . VAL A 1 308 ? 29.622 -0.749 -39.688 1.00 91.81 308 VAL A N 1
ATOM 2404 C CA . VAL A 1 308 ? 30.092 0.549 -40.206 1.00 91.81 308 VAL A CA 1
ATOM 2405 C C . VAL A 1 308 ? 31.569 0.773 -39.875 1.00 91.81 308 VAL A C 1
ATOM 2407 O O . VAL A 1 308 ? 32.332 1.204 -40.736 1.00 91.81 308 VAL A O 1
ATOM 2410 N N . SER A 1 309 ? 32.007 0.412 -38.667 1.00 92.12 309 SER A N 1
ATOM 2411 C CA . SER A 1 309 ? 33.420 0.505 -38.273 1.00 92.12 309 SER A CA 1
ATOM 2412 C C . SER A 1 309 ? 34.326 -0.382 -39.140 1.00 92.12 309 SER A C 1
ATOM 2414 O O . SER A 1 309 ? 35.431 0.021 -39.502 1.00 92.12 309 SER A O 1
ATOM 2416 N N . GLN A 1 310 ? 33.860 -1.577 -39.517 1.00 92.25 310 GLN A N 1
ATOM 2417 C CA . GLN A 1 310 ? 34.575 -2.455 -40.449 1.00 92.25 310 GLN A CA 1
ATOM 2418 C C . GLN A 1 310 ? 34.634 -1.865 -41.863 1.00 92.25 310 GLN A C 1
ATOM 2420 O O . GLN A 1 310 ? 35.700 -1.879 -42.479 1.00 92.25 310 GLN A O 1
ATOM 2425 N N . LEU A 1 311 ? 33.525 -1.307 -42.358 1.00 90.44 311 LEU A N 1
ATOM 2426 C CA . LEU A 1 311 ? 33.465 -0.655 -43.668 1.00 90.44 311 LEU A CA 1
ATOM 2427 C C . LEU A 1 311 ? 34.408 0.550 -43.751 1.00 90.44 311 LEU A C 1
ATOM 2429 O O . LEU A 1 311 ? 35.127 0.682 -44.736 1.00 90.44 311 LEU A O 1
ATOM 2433 N N . ILE A 1 312 ? 34.473 1.383 -42.706 1.00 92.44 312 ILE A N 1
ATOM 2434 C CA . ILE A 1 312 ? 35.424 2.505 -42.627 1.00 92.44 312 ILE A CA 1
ATOM 2435 C C . ILE A 1 312 ? 36.859 2.012 -42.855 1.00 92.44 312 ILE A C 1
ATOM 2437 O O . ILE A 1 312 ? 37.579 2.573 -43.679 1.00 92.44 312 ILE A O 1
ATOM 2441 N N . ASN A 1 313 ? 37.271 0.934 -42.179 1.00 91.31 313 ASN A N 1
ATOM 2442 C CA . ASN A 1 313 ? 38.615 0.375 -42.349 1.00 91.31 313 ASN A CA 1
ATOM 2443 C C . ASN A 1 313 ? 38.850 -0.174 -43.764 1.00 91.31 313 ASN A C 1
ATOM 2445 O O . ASN A 1 313 ? 39.928 0.010 -44.321 1.00 91.31 313 ASN A O 1
ATOM 2449 N N . GLN A 1 314 ? 37.848 -0.808 -44.378 1.00 92.38 314 GLN A N 1
ATOM 2450 C CA . GLN A 1 314 ? 37.962 -1.274 -45.764 1.00 92.38 314 GLN A CA 1
ATOM 2451 C C . GLN A 1 314 ? 38.125 -0.110 -46.749 1.00 92.38 314 GLN A C 1
ATOM 2453 O O . GLN A 1 314 ? 38.961 -0.182 -47.647 1.00 92.38 314 GLN A O 1
ATOM 2458 N N . VAL A 1 315 ? 37.376 0.981 -46.564 1.00 91.56 315 VAL A N 1
ATOM 2459 C CA . VAL A 1 315 ? 37.494 2.172 -47.417 1.00 91.56 315 VAL A CA 1
ATOM 2460 C C . VAL A 1 315 ? 38.856 2.855 -47.235 1.00 91.56 315 VAL A C 1
ATOM 2462 O O . VAL A 1 315 ? 39.403 3.338 -48.221 1.00 91.56 315 VAL A O 1
ATOM 2465 N N . LYS A 1 316 ? 39.470 2.823 -46.038 1.00 90.94 316 LYS A N 1
ATOM 2466 C CA . LYS A 1 316 ? 40.857 3.313 -45.833 1.00 90.94 316 LYS A CA 1
ATOM 2467 C C . LYS A 1 316 ? 41.849 2.628 -46.750 1.00 90.94 316 LYS A C 1
ATOM 2469 O O . LYS A 1 316 ? 42.593 3.309 -47.447 1.00 90.94 316 LYS A O 1
ATOM 2474 N N . HIS A 1 317 ? 41.787 1.306 -46.827 1.00 90.12 317 HIS A N 1
ATOM 2475 C CA . HIS A 1 317 ? 42.660 0.551 -47.720 1.00 90.12 317 HIS A CA 1
ATOM 2476 C C . HIS A 1 317 ? 42.423 0.869 -49.203 1.00 90.12 317 HIS A C 1
ATOM 2478 O O . HIS A 1 317 ? 43.365 0.851 -49.991 1.00 90.12 317 HIS A O 1
ATOM 2484 N N . LEU A 1 318 ? 41.189 1.202 -49.598 1.00 88.62 318 LEU A N 1
ATOM 2485 C CA . LEU A 1 318 ? 40.904 1.646 -50.967 1.00 88.62 318 LEU A CA 1
ATOM 2486 C C . LEU A 1 318 ? 41.493 3.031 -51.266 1.00 88.62 318 LEU A C 1
ATOM 2488 O O . LEU A 1 318 ? 42.014 3.232 -52.361 1.00 88.62 318 LEU A O 1
ATOM 2492 N N . ILE A 1 319 ? 41.443 3.966 -50.310 1.00 91.12 319 ILE A N 1
ATOM 2493 C CA . ILE A 1 319 ? 42.081 5.286 -50.446 1.00 91.12 319 ILE A CA 1
ATOM 2494 C C . ILE A 1 319 ? 43.599 5.128 -50.588 1.00 91.12 319 ILE A C 1
ATOM 2496 O O . ILE A 1 319 ? 44.191 5.733 -51.481 1.00 91.12 319 ILE A O 1
ATOM 2500 N N . GLU A 1 320 ? 44.220 4.291 -49.750 1.00 90.31 320 GLU A N 1
ATOM 2501 C CA . GLU A 1 320 ? 45.655 3.977 -49.821 1.00 90.31 320 GLU A CA 1
ATOM 2502 C C . GLU A 1 320 ? 46.027 3.413 -51.201 1.00 90.31 320 GLU A C 1
ATOM 2504 O O . GLU A 1 320 ? 46.874 3.978 -51.893 1.00 90.31 320 GLU A O 1
ATOM 2509 N N . GLY A 1 321 ? 45.322 2.374 -51.662 1.00 91.25 321 GLY A N 1
ATOM 2510 C CA . GLY A 1 321 ? 45.580 1.772 -52.972 1.00 91.25 321 GLY A CA 1
ATOM 2511 C C . GLY A 1 321 ? 45.333 2.728 -54.146 1.00 91.25 321 GLY A C 1
ATOM 2512 O O . GLY A 1 321 ? 46.076 2.715 -55.126 1.00 91.25 321 GLY A O 1
ATOM 2513 N N . GLY A 1 322 ? 44.322 3.596 -54.060 1.00 90.56 322 GLY A N 1
ATOM 2514 C CA . GLY A 1 322 ? 44.091 4.618 -55.079 1.00 90.56 322 GLY A CA 1
ATOM 2515 C C . GLY A 1 322 ? 45.188 5.689 -55.101 1.00 90.56 322 GLY A C 1
ATOM 2516 O O . GLY A 1 322 ? 45.591 6.118 -56.183 1.00 90.56 322 GLY A O 1
ATOM 2517 N N . SER A 1 323 ? 45.727 6.074 -53.940 1.00 90.56 323 SER A N 1
ATOM 2518 C CA . SER A 1 323 ? 46.883 6.977 -53.846 1.00 90.56 323 SER A CA 1
ATOM 2519 C C . SER A 1 323 ? 48.128 6.370 -54.504 1.00 90.56 323 SER A C 1
ATOM 2521 O O . SER A 1 323 ? 48.821 7.056 -55.261 1.00 90.56 323 SER A O 1
ATOM 2523 N N . ASP A 1 324 ? 48.380 5.074 -54.295 1.00 92.12 324 ASP A N 1
ATOM 2524 C CA . ASP A 1 324 ? 49.482 4.348 -54.945 1.00 92.12 324 ASP A CA 1
ATOM 2525 C C . ASP A 1 324 ? 49.323 4.315 -56.477 1.00 92.12 324 ASP A C 1
ATOM 2527 O O . ASP A 1 324 ? 50.283 4.518 -57.235 1.00 92.12 324 ASP A O 1
ATOM 2531 N N . ILE A 1 325 ? 48.091 4.117 -56.957 1.00 89.56 325 ILE A N 1
ATOM 2532 C CA . ILE A 1 325 ? 47.758 4.190 -58.385 1.00 89.56 325 ILE A CA 1
ATOM 2533 C C . ILE A 1 325 ? 48.020 5.605 -58.927 1.00 89.56 325 ILE A C 1
ATOM 2535 O O . ILE A 1 325 ? 48.648 5.755 -59.976 1.00 89.56 325 ILE A O 1
ATOM 2539 N N . GLN A 1 326 ? 47.603 6.652 -58.210 1.00 87.88 326 GLN A N 1
ATOM 2540 C CA . GLN A 1 326 ? 47.841 8.042 -58.609 1.00 87.88 326 GLN A CA 1
ATOM 2541 C C . GLN A 1 326 ? 49.342 8.376 -58.676 1.00 87.88 326 GLN A C 1
ATOM 2543 O O . GLN A 1 326 ? 49.788 9.093 -59.575 1.00 87.88 326 GLN A O 1
ATOM 2548 N N . GLN A 1 327 ? 50.149 7.849 -57.752 1.00 88.44 327 GLN A N 1
ATOM 2549 C CA . GLN A 1 327 ? 51.606 7.989 -57.799 1.00 88.44 327 GLN A CA 1
ATOM 2550 C C . GLN A 1 327 ? 52.206 7.267 -59.014 1.00 88.44 327 GLN A C 1
ATOM 2552 O O . GLN A 1 327 ? 53.090 7.808 -59.682 1.00 88.44 327 GLN A O 1
ATOM 2557 N N . SER A 1 328 ? 51.697 6.077 -59.336 1.00 89.31 328 SER A N 1
ATOM 2558 C CA . SER A 1 328 ? 52.112 5.323 -60.522 1.00 89.31 328 SER A CA 1
ATOM 2559 C C . SER A 1 328 ? 51.805 6.088 -61.814 1.00 89.31 328 SER A C 1
ATOM 2561 O O . SER A 1 328 ? 52.656 6.138 -62.702 1.00 89.31 328 SER A O 1
ATOM 2563 N N . PHE A 1 329 ? 50.646 6.756 -61.903 1.00 88.06 329 PHE A N 1
ATOM 2564 C CA . PHE A 1 329 ? 50.315 7.622 -63.041 1.00 88.06 329 PHE A CA 1
ATOM 2565 C C . PHE A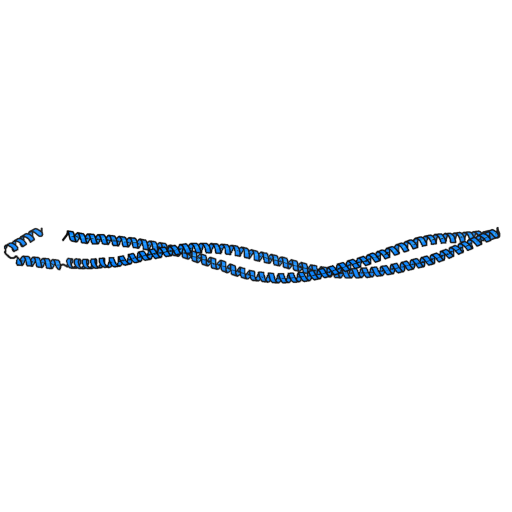 1 329 ? 51.300 8.774 -63.210 1.00 88.06 329 PHE A C 1
ATOM 2567 O O . PHE A 1 329 ? 51.815 8.960 -64.314 1.00 88.06 329 PHE A O 1
ATOM 2574 N N . ARG A 1 330 ? 51.646 9.476 -62.122 1.00 84.88 330 ARG A N 1
ATOM 2575 C CA . ARG A 1 330 ? 52.666 10.537 -62.164 1.00 84.88 330 ARG A CA 1
ATOM 2576 C C . ARG A 1 330 ? 53.998 10.026 -62.698 1.00 84.88 330 ARG A C 1
ATOM 2578 O O . ARG A 1 330 ? 54.584 10.651 -63.578 1.00 84.88 330 ARG A O 1
ATOM 2585 N N . HIS A 1 331 ? 54.439 8.859 -62.231 1.00 88.00 331 HIS A N 1
ATOM 2586 C CA . HIS A 1 331 ? 55.686 8.264 -62.700 1.00 88.00 331 HIS A CA 1
ATOM 2587 C C . HIS A 1 331 ? 55.631 7.885 -64.189 1.00 88.00 331 HIS A C 1
ATOM 2589 O O . HIS A 1 331 ? 56.552 8.192 -64.946 1.00 88.00 331 HIS A O 1
ATOM 2595 N N . ILE A 1 332 ? 54.532 7.275 -64.649 1.00 87.25 332 ILE A N 1
ATOM 2596 C CA . ILE A 1 332 ? 54.341 6.968 -66.075 1.00 87.25 332 ILE A CA 1
ATOM 2597 C C . ILE A 1 332 ? 54.373 8.261 -66.900 1.00 87.25 332 ILE A C 1
ATOM 2599 O O . ILE A 1 332 ? 55.087 8.322 -67.902 1.00 87.25 332 ILE A O 1
ATOM 2603 N N . ASN A 1 333 ? 53.678 9.314 -66.468 1.00 84.94 333 ASN A N 1
ATOM 2604 C CA . ASN A 1 333 ? 53.651 10.589 -67.181 1.00 84.94 333 ASN A CA 1
ATOM 2605 C C . ASN A 1 333 ? 55.055 11.230 -67.263 1.00 84.94 333 ASN A C 1
ATOM 2607 O O . ASN A 1 333 ? 55.484 11.679 -68.329 1.00 84.94 333 ASN A O 1
ATOM 2611 N N . GLU A 1 334 ? 55.841 11.180 -66.183 1.00 85.56 334 GLU A N 1
ATOM 2612 C CA . GLU A 1 334 ? 57.251 11.596 -66.188 1.00 85.56 334 GLU A CA 1
ATOM 2613 C C . GLU A 1 334 ? 58.085 10.817 -67.217 1.00 85.56 334 GLU A C 1
ATOM 2615 O O . GLU A 1 334 ? 58.813 11.426 -68.007 1.00 85.56 334 GLU A O 1
ATOM 2620 N N . THR A 1 335 ? 57.952 9.487 -67.273 1.00 85.31 335 THR A N 1
ATOM 2621 C CA . THR A 1 335 ? 58.674 8.668 -68.265 1.00 85.31 335 THR A CA 1
ATOM 2622 C C . THR A 1 335 ? 58.234 8.970 -69.703 1.00 85.31 335 THR A C 1
ATOM 2624 O O . THR A 1 335 ? 59.064 9.012 -70.618 1.00 85.31 335 THR A O 1
ATOM 2627 N N . MET A 1 336 ? 56.951 9.269 -69.934 1.00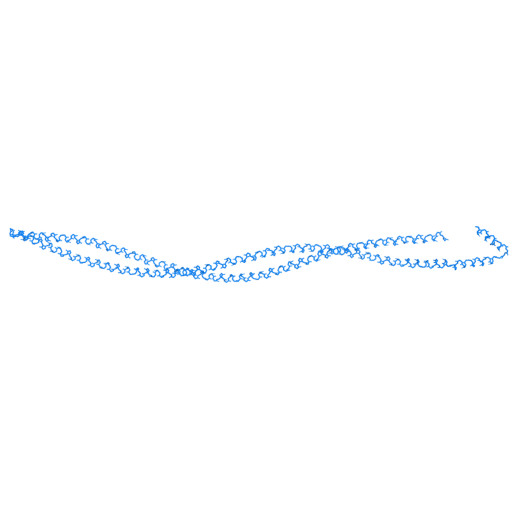 84.56 336 MET A N 1
ATOM 2628 C CA . MET A 1 336 ? 56.459 9.712 -71.243 1.00 84.56 336 MET A CA 1
ATOM 2629 C C . MET A 1 336 ? 57.058 11.063 -71.650 1.00 84.56 336 MET A C 1
ATOM 2631 O O . MET A 1 336 ? 57.463 11.243 -72.801 1.00 84.56 336 MET A O 1
ATOM 2635 N N . ASN A 1 337 ? 57.207 11.996 -70.714 1.00 83.44 337 ASN A N 1
ATOM 2636 C CA . ASN A 1 337 ? 57.867 13.274 -70.982 1.00 83.44 337 ASN A CA 1
ATOM 2637 C C . ASN A 1 337 ? 59.368 13.095 -71.270 1.00 83.44 337 ASN A C 1
ATOM 2639 O O . ASN A 1 337 ? 59.896 13.693 -72.208 1.00 83.44 337 ASN A O 1
ATOM 2643 N N . GLN A 1 338 ? 60.054 12.213 -70.540 1.00 84.44 338 GLN A N 1
ATOM 2644 C CA . GLN A 1 338 ? 61.463 11.889 -70.798 1.00 84.44 338 GLN A CA 1
ATOM 2645 C C . GLN A 1 338 ? 61.665 11.249 -72.177 1.00 84.44 338 GLN A C 1
ATOM 2647 O O . GLN A 1 338 ? 62.545 11.669 -72.932 1.00 84.44 338 GLN A O 1
ATOM 2652 N N . THR A 1 339 ? 60.818 10.285 -72.553 1.00 80.12 339 THR A N 1
ATOM 2653 C CA . THR A 1 339 ? 60.865 9.698 -73.902 1.00 80.12 339 THR A CA 1
ATOM 2654 C C . THR A 1 339 ? 60.598 10.745 -74.985 1.00 80.12 339 THR A C 1
ATOM 2656 O O . THR A 1 339 ? 61.187 10.666 -76.061 1.00 80.12 339 THR A O 1
ATOM 2659 N N . GLU A 1 340 ? 59.786 11.775 -74.709 1.00 81.06 340 GLU A N 1
ATOM 2660 C CA . GLU A 1 340 ? 59.526 12.862 -75.666 1.00 81.06 340 GLU A CA 1
ATOM 2661 C C . GLU A 1 340 ? 60.777 13.685 -75.915 1.00 81.06 340 GLU A C 1
ATOM 2663 O O . GLU A 1 340 ? 61.146 13.932 -77.065 1.00 81.06 340 GLU A O 1
ATOM 2668 N N . ALA A 1 341 ? 61.454 14.057 -74.829 1.00 81.69 341 ALA A N 1
ATOM 2669 C CA . ALA A 1 341 ? 62.710 14.780 -74.886 1.00 81.69 341 ALA A CA 1
ATOM 2670 C C . ALA A 1 341 ? 63.762 13.992 -75.685 1.00 81.69 341 ALA A C 1
ATOM 2672 O O . ALA A 1 341 ? 64.416 14.563 -76.558 1.00 81.69 341 ALA A O 1
ATOM 2673 N N . MET A 1 342 ? 63.867 12.675 -75.473 1.00 80.31 342 MET A N 1
ATOM 2674 C CA . MET A 1 342 ? 64.773 11.811 -76.242 1.00 80.31 342 MET A CA 1
ATOM 2675 C C . MET A 1 342 ? 64.416 11.765 -77.737 1.00 80.31 342 MET A C 1
ATOM 2677 O O . MET A 1 342 ? 65.301 11.871 -78.588 1.00 80.31 342 MET A O 1
ATOM 2681 N N . ILE A 1 343 ? 63.128 11.657 -78.088 1.00 75.75 343 ILE A N 1
ATOM 2682 C CA . ILE A 1 343 ? 62.675 11.690 -79.490 1.00 75.75 343 ILE A CA 1
ATOM 2683 C C . ILE A 1 343 ? 63.018 13.036 -80.144 1.00 75.75 343 ILE A C 1
ATOM 2685 O O . ILE A 1 343 ? 63.471 13.067 -81.291 1.00 75.75 343 ILE A O 1
ATOM 2689 N N . GLN A 1 344 ? 62.824 14.153 -79.438 1.00 76.00 344 GLN A N 1
ATOM 2690 C CA . GLN A 1 344 ? 63.173 15.484 -79.941 1.00 76.00 344 GLN A CA 1
ATOM 2691 C C . GLN A 1 344 ? 64.688 15.635 -80.150 1.00 76.00 344 GLN A C 1
ATOM 2693 O O . GLN A 1 344 ? 65.113 16.142 -81.189 1.00 76.00 344 GLN A O 1
ATOM 2698 N N . GLN A 1 345 ? 65.512 15.117 -79.234 1.00 77.38 345 GLN A N 1
ATOM 2699 C CA . GLN A 1 345 ? 66.971 15.082 -79.392 1.00 77.38 345 GLN A CA 1
ATOM 2700 C C . GLN A 1 345 ? 67.406 14.253 -80.613 1.00 77.38 345 GLN A C 1
ATOM 2702 O O . GLN A 1 345 ? 68.247 14.698 -81.396 1.00 77.38 345 GLN A O 1
ATOM 2707 N N . LEU A 1 346 ? 66.795 13.084 -80.844 1.00 69.88 346 LEU A N 1
ATOM 2708 C CA . LEU A 1 346 ? 67.047 12.274 -82.045 1.00 69.88 346 LEU A CA 1
ATOM 2709 C C . LEU A 1 346 ? 66.650 13.006 -83.337 1.00 69.88 346 LEU A C 1
ATOM 2711 O O . LEU A 1 346 ? 67.364 12.929 -84.340 1.00 69.88 346 LEU A O 1
ATOM 2715 N N . LYS A 1 347 ? 65.535 13.753 -83.326 1.00 67.81 347 LYS A N 1
ATOM 2716 C CA . LYS A 1 347 ? 65.140 14.610 -84.456 1.00 67.81 347 LYS A CA 1
ATOM 2717 C C . LYS A 1 347 ? 66.168 15.718 -84.713 1.00 67.81 347 LYS A C 1
ATOM 2719 O O . LYS A 1 347 ? 66.461 15.986 -85.874 1.00 67.81 347 LYS A O 1
ATOM 2724 N N . GLN A 1 348 ? 66.746 16.321 -83.673 1.00 64.44 348 GLN A N 1
ATOM 2725 C CA . GLN A 1 348 ? 67.785 17.352 -83.807 1.00 64.44 348 GLN A CA 1
ATOM 2726 C C . GLN A 1 348 ? 69.118 16.796 -84.334 1.00 64.44 348 GLN A C 1
ATOM 2728 O O . GLN A 1 348 ? 69.717 17.404 -85.219 1.00 64.44 348 GLN A O 1
ATOM 2733 N N . LEU A 1 349 ? 69.543 15.605 -83.894 1.00 58.66 349 LEU A N 1
ATOM 2734 C CA . LEU A 1 349 ? 70.719 14.907 -84.445 1.00 58.66 349 LEU A CA 1
ATOM 2735 C C . LEU A 1 349 ? 70.606 14.665 -85.960 1.00 58.66 349 LEU A C 1
ATOM 2737 O O . LEU A 1 349 ? 71.606 14.669 -86.675 1.00 58.66 349 LEU A O 1
ATOM 2741 N N . LYS A 1 350 ? 69.380 14.499 -86.465 1.00 50.50 350 LYS A N 1
ATOM 2742 C CA . LYS A 1 350 ? 69.080 14.360 -87.895 1.00 50.50 350 LYS A CA 1
ATOM 2743 C C . LYS A 1 350 ? 69.269 15.660 -88.688 1.00 50.50 350 LYS A C 1
ATOM 2745 O O . LYS A 1 350 ? 69.556 15.585 -89.874 1.00 50.50 350 LYS A O 1
ATOM 2750 N N . ILE A 1 351 ? 69.109 16.820 -88.046 1.00 47.56 351 ILE A N 1
ATOM 2751 C CA . ILE A 1 351 ? 69.328 18.147 -88.653 1.00 47.56 351 ILE A CA 1
ATOM 2752 C C . ILE A 1 351 ? 70.825 18.497 -88.664 1.00 47.56 351 ILE A C 1
ATOM 2754 O O . ILE A 1 351 ? 71.269 19.226 -89.536 1.00 47.56 351 ILE A O 1
ATOM 2758 N N . MET A 1 352 ? 71.616 17.948 -87.736 1.00 35.31 352 MET A N 1
ATOM 2759 C CA . MET A 1 352 ? 73.077 18.120 -87.710 1.00 35.31 352 MET A CA 1
ATOM 2760 C C . MET A 1 352 ? 73.851 17.194 -88.668 1.00 35.31 352 MET A C 1
ATOM 2762 O O . MET A 1 352 ? 75.004 17.486 -88.970 1.00 35.31 352 MET A O 1
ATOM 2766 N N . ASN A 1 353 ? 73.253 16.082 -89.113 1.00 36.69 353 ASN A N 1
ATOM 2767 C CA . ASN A 1 353 ? 73.880 15.085 -90.000 1.00 36.69 353 ASN A CA 1
ATOM 2768 C C . ASN A 1 353 ? 73.346 15.103 -91.450 1.00 36.69 353 ASN A C 1
ATOM 2770 O O . ASN A 1 353 ? 73.724 14.233 -92.239 1.00 36.69 353 ASN A O 1
ATOM 2774 N N . ALA A 1 354 ? 72.456 16.042 -91.784 1.00 37.47 354 ALA A N 1
ATOM 2775 C CA . ALA A 1 354 ? 72.007 16.341 -93.146 1.00 37.47 354 ALA A CA 1
ATOM 2776 C C . ALA A 1 354 ? 72.670 17.640 -93.608 1.00 37.47 354 ALA A C 1
ATOM 2778 O O . ALA A 1 354 ? 73.055 17.699 -94.798 1.00 37.47 354 ALA A O 1
#

Sequence (354 aa):
MFRKKTDVEMMKKLAEGQLEELIQELQEKKSMLLKSETVEEILSLKKAVYEAVDNRVSVKLELEALEQKIGSDLTEINSCMIDLEQKNGSTIKEIRTFKDGYEAFKENDKDIKEVLESASSKINTSVEKTVHNEELINTILTDIQAIRENSSFMKQQVDTFIETVKNVSTNMAGIAGIAEQTNLLALNASIEAARAGEAGRGFAVVAEEIRKLSDGTKELLDDMNRFLRSFEEASIKTSEEVVVTTNGIANVESKLNEMVDNIKEDKDTILDVQQQMKNVNGLVHDLDKYIEGCEYQVVSISKSGEVVSQLINQVKHLIEGGSDIQQSFRHINETMNQTEAMIQQLKQLKIMNA

Solvent-accessible surface area (backbone atoms only — not comparable to full-atom values): 18396 Å² total; per-residue (Å²): 124,71,63,69,59,53,55,52,55,52,53,50,39,54,73,73,69,38,50,67,59,53,51,48,51,52,50,49,50,50,50,49,54,67,65,30,70,70,45,53,50,49,52,50,50,49,50,52,50,52,52,52,56,55,51,46,55,56,51,49,56,54,47,53,54,49,41,54,48,52,54,52,52,48,54,53,52,52,54,52,46,55,54,48,52,54,49,50,53,51,50,52,49,52,51,50,57,50,47,55,51,49,55,54,49,55,51,50,52,53,53,52,52,55,49,50,53,54,49,52,53,51,50,53,54,48,54,53,49,52,54,52,50,52,54,51,51,57,49,52,54,52,52,49,52,52,52,50,52,52,41,54,52,52,47,53,52,42,55,53,46,51,54,49,52,52,52,51,52,54,53,50,54,52,50,47,50,50,31,50,52,48,29,52,51,17,50,54,42,29,53,54,15,58,72,52,45,84,82,15,52,68,53,29,55,52,18,52,50,46,28,52,53,20,52,52,48,46,53,54,51,52,53,48,51,55,51,51,51,53,52,48,55,51,42,53,51,51,48,52,52,43,52,54,50,54,54,51,50,55,55,50,51,55,52,49,54,52,48,55,52,51,50,51,52,52,50,53,53,51,53,51,52,54,52,52,50,55,52,51,54,52,51,51,59,52,48,52,56,51,50,56,50,50,52,53,49,51,54,52,52,53,52,50,51,51,51,51,56,52,49,54,56,55,50,49,54,50,50,53,54,50,51,54,50,48,52,50,46,52,53,52,51,52,51,53,52,51,53,47,54,51,52,51,50,56,56,51,55,53,66,76,75,106

Radius of gyration: 75.26 Å; Cα contacts (8 Å, |Δi|>4): 141; chains: 1; bounding box: 144×27×223 Å